Protein AF-A0A0C3EK63-F1 (afdb_monomer_lite)

Organism: Piloderma croceum (strain F 1598) (NCBI:txid765440)

pLDDT: mean 76.28, std 15.41, range [35.56, 94.5]

Radius of gyration: 19.48 Å; chains: 1; bounding box: 46×41×48 Å

Secondary structure (DSSP, 8-state):
--HHHHHHHHHH---TT----EEE--SSS--EEE--SS---HHHHHHHHHHHHHHHH-SSGGGGHHHHHHHHHHHHHHHHHHHHHHHHHTHHHHHHHHHH-----HHHH-TT-SS-THHHHTTS----HHHHHHHHHHHHHHHHSS---SSHHHHHHHHHHHHHHHHHHH-HHHHHHHH-TTTGGGTT-

Structure (mmCIF, N/CA/C/O backbone):
data_AF-A0A0C3EK63-F1
#
_entry.id   AF-A0A0C3EK63-F1
#
loop_
_atom_site.group_PDB
_atom_site.id
_atom_site.type_symbol
_atom_site.label_atom_id
_atom_site.label_alt_id
_atom_site.label_comp_id
_atom_site.label_asym_id
_atom_site.label_entity_id
_atom_site.label_seq_id
_atom_site.pdbx_PDB_ins_code
_atom_site.Cartn_x
_atom_site.Cartn_y
_atom_site.Cartn_z
_atom_site.occupancy
_atom_site.B_iso_or_equiv
_atom_site.auth_seq_id
_atom_site.auth_comp_id
_atom_site.auth_asym_id
_atom_site.auth_atom_id
_atom_site.pdbx_PDB_model_num
ATOM 1 N N . MET A 1 1 ? -29.181 1.727 6.071 1.00 47.91 1 MET A N 1
ATOM 2 C CA . MET A 1 1 ? -28.226 2.010 7.159 1.00 47.91 1 MET A CA 1
ATOM 3 C C . MET A 1 1 ? -27.903 0.692 7.881 1.00 47.91 1 MET A C 1
ATOM 5 O O . MET A 1 1 ? -28.518 0.418 8.889 1.00 47.91 1 MET A O 1
ATOM 9 N N . ARG A 1 2 ? -27.116 -0.213 7.264 1.00 63.78 2 ARG A N 1
ATOM 10 C CA . ARG A 1 2 ? -26.682 -1.501 7.874 1.00 63.78 2 ARG A CA 1
ATOM 11 C C . ARG A 1 2 ? -25.336 -1.969 7.308 1.00 63.78 2 ARG A C 1
ATOM 13 O O . ARG A 1 2 ? -24.472 -2.388 8.052 1.00 63.78 2 ARG A O 1
ATOM 20 N N . VAL A 1 3 ? -25.120 -1.844 5.994 1.00 58.88 3 VAL A N 1
ATOM 21 C CA . VAL A 1 3 ? -23.861 -2.278 5.349 1.00 58.88 3 VAL A CA 1
ATOM 22 C C . VAL A 1 3 ? -22.662 -1.415 5.760 1.00 58.88 3 VAL A C 1
ATOM 24 O O . VAL A 1 3 ? -21.629 -1.963 6.118 1.00 58.88 3 VAL A O 1
ATOM 27 N N . LEU A 1 4 ? -22.806 -0.085 5.762 1.00 59.38 4 LEU A N 1
ATOM 28 C CA . LEU A 1 4 ? -21.729 0.829 6.172 1.00 59.38 4 LEU A CA 1
ATOM 29 C C . LEU A 1 4 ? -21.349 0.667 7.648 1.00 59.38 4 LEU A C 1
ATOM 31 O O . LEU A 1 4 ? -20.172 0.721 7.969 1.00 59.38 4 LEU A O 1
ATOM 35 N N . GLU A 1 5 ? -22.322 0.410 8.524 1.00 61.75 5 GLU A N 1
ATOM 36 C CA . GLU A 1 5 ? -22.072 0.143 9.946 1.00 61.75 5 GLU A CA 1
ATOM 37 C C . GLU A 1 5 ? -21.306 -1.163 10.136 1.00 61.75 5 GLU A C 1
ATOM 39 O O . GLU A 1 5 ? -20.344 -1.186 10.885 1.00 61.75 5 GLU A O 1
ATOM 44 N N . VAL A 1 6 ? -21.663 -2.222 9.404 1.00 61.62 6 VAL A N 1
ATOM 45 C CA . VAL A 1 6 ? -20.940 -3.501 9.473 1.00 61.62 6 VAL A CA 1
ATOM 46 C C . VAL A 1 6 ? -19.517 -3.364 8.913 1.00 61.62 6 VAL A C 1
ATOM 48 O O . VAL A 1 6 ? -18.584 -3.870 9.529 1.00 61.62 6 VAL A O 1
ATOM 51 N N . ILE A 1 7 ? -19.325 -2.647 7.795 1.00 65.25 7 ILE A N 1
ATOM 52 C CA . ILE A 1 7 ? -17.985 -2.342 7.257 1.00 65.25 7 ILE A CA 1
ATOM 53 C C . ILE A 1 7 ? -17.170 -1.566 8.294 1.00 65.25 7 ILE A C 1
ATOM 55 O O . ILE A 1 7 ? -16.053 -1.963 8.607 1.00 65.25 7 ILE A O 1
ATOM 59 N N . ALA A 1 8 ? -17.737 -0.498 8.855 1.00 64.06 8 ALA A N 1
ATOM 60 C CA . ALA A 1 8 ? -17.099 0.310 9.883 1.00 64.06 8 ALA A CA 1
ATOM 61 C C . ALA A 1 8 ? -16.716 -0.542 11.101 1.00 64.06 8 ALA A C 1
ATOM 63 O O . ALA A 1 8 ? -15.550 -0.556 11.478 1.00 64.06 8 ALA A O 1
ATOM 64 N N . THR A 1 9 ? -17.639 -1.336 11.651 1.00 62.25 9 THR A N 1
ATOM 65 C CA . THR A 1 9 ? -17.351 -2.241 12.772 1.00 62.25 9 THR A CA 1
ATOM 66 C C . THR A 1 9 ? -16.162 -3.140 12.459 1.00 62.25 9 THR A C 1
ATOM 68 O O . THR A 1 9 ? -15.199 -3.143 13.217 1.00 62.25 9 THR A O 1
ATOM 71 N N . CYS A 1 10 ? -16.156 -3.806 11.305 1.00 64.12 10 CYS A N 1
ATOM 72 C CA . CYS A 1 10 ? -15.047 -4.654 10.870 1.00 64.12 10 CYS A CA 1
ATOM 73 C C . CYS A 1 10 ? -13.707 -3.912 10.692 1.00 64.12 10 CYS A C 1
ATOM 75 O O . CYS A 1 10 ? -12.655 -4.502 10.912 1.00 64.12 10 CYS A O 1
ATOM 77 N N . LEU A 1 11 ? -13.722 -2.636 10.301 1.00 64.44 11 LEU A N 1
ATOM 78 C CA . LEU A 1 11 ? -12.515 -1.808 10.170 1.00 64.44 11 LEU A CA 1
ATOM 79 C C . LEU A 1 11 ? -12.014 -1.256 11.517 1.00 64.44 11 LEU A C 1
ATOM 81 O O . LEU A 1 11 ? -10.841 -0.904 11.637 1.00 64.44 11 LEU A O 1
ATOM 85 N N . THR A 1 12 ? -12.894 -1.167 12.517 1.00 67.06 12 THR A N 1
ATOM 86 C CA . THR A 1 12 ? -12.614 -0.543 13.824 1.00 67.06 12 THR A CA 1
ATOM 87 C C . THR A 1 12 ? -12.219 -1.525 14.928 1.00 67.06 12 THR A C 1
ATOM 89 O O . THR A 1 12 ? -11.767 -1.086 15.983 1.00 67.06 12 THR A O 1
ATOM 92 N N . THR A 1 13 ? -12.404 -2.838 14.736 1.00 67.69 13 THR A N 1
ATOM 93 C CA . THR A 1 13 ? -12.224 -3.807 15.832 1.00 67.69 13 THR A CA 1
ATOM 94 C C . THR A 1 13 ? -10.766 -4.142 16.130 1.00 67.69 13 THR A C 1
ATOM 96 O O . THR A 1 13 ? -10.489 -4.622 17.227 1.00 67.69 13 THR A O 1
ATOM 99 N N . GLY A 1 14 ? -9.834 -3.866 15.210 1.00 57.16 14 GLY A N 1
ATOM 100 C CA . GLY A 1 14 ? -8.390 -3.768 15.470 1.00 57.16 14 GLY A CA 1
ATOM 101 C C . GLY A 1 14 ? -7.647 -5.026 15.918 1.00 57.16 14 GLY A C 1
ATOM 102 O O . GLY A 1 14 ? -6.415 -5.022 15.943 1.00 57.16 14 GLY A O 1
ATOM 103 N N . LYS A 1 15 ? -8.352 -6.099 16.291 1.00 59.97 15 LYS A N 1
ATOM 104 C CA . LYS A 1 15 ? -7.732 -7.279 16.885 1.00 59.97 15 LYS A CA 1
ATOM 105 C C . LYS A 1 15 ? -6.985 -8.081 15.817 1.00 59.97 15 LYS A C 1
ATOM 107 O O . LYS A 1 15 ? -7.556 -8.367 14.761 1.00 59.97 15 LYS A O 1
ATOM 112 N N . PRO A 1 16 ? -5.733 -8.495 16.081 1.00 52.09 16 PRO A N 1
ATOM 113 C CA . PRO A 1 16 ? -5.093 -9.509 15.258 1.00 52.09 16 PRO A CA 1
ATOM 114 C C . PRO A 1 16 ? -5.986 -10.760 15.235 1.00 52.09 16 PRO A C 1
ATOM 116 O O . PRO A 1 16 ? -6.471 -11.196 16.276 1.00 52.09 16 PRO A O 1
ATOM 119 N N . ASP A 1 17 ? -6.238 -11.277 14.030 1.00 53.59 17 ASP A N 1
ATOM 120 C CA . ASP A 1 17 ? -7.107 -12.428 13.721 1.00 53.59 17 ASP A CA 1
ATOM 121 C C . ASP A 1 17 ? -8.630 -12.173 13.692 1.00 53.59 17 ASP A C 1
ATOM 123 O O . ASP A 1 17 ? -9.409 -13.117 13.505 1.00 53.59 17 ASP A O 1
ATOM 127 N N . ASP A 1 18 ? -9.066 -10.906 13.730 1.00 58.91 18 ASP A N 1
ATOM 128 C CA . ASP A 1 18 ? -10.391 -10.497 13.233 1.00 58.91 18 ASP A CA 1
ATOM 129 C C . ASP A 1 18 ? -10.415 -10.602 11.696 1.00 58.91 18 ASP A C 1
ATOM 131 O O . ASP A 1 18 ? -10.269 -9.631 10.951 1.00 58.91 18 ASP A O 1
ATOM 135 N N . VAL A 1 19 ? -10.528 -11.835 11.198 1.00 52.53 19 VAL A N 1
ATOM 136 C CA . VAL A 1 19 ? -10.585 -12.133 9.764 1.00 52.53 19 VAL A CA 1
ATOM 137 C C . VAL A 1 19 ? -11.926 -11.678 9.204 1.00 52.53 19 VAL A C 1
ATOM 139 O O . VAL A 1 19 ? -12.930 -12.377 9.312 1.00 52.53 19 VAL A O 1
ATOM 142 N N . VAL A 1 20 ? -11.915 -10.530 8.533 1.00 57.03 20 VAL A N 1
ATOM 143 C CA . VAL A 1 20 ? -13.056 -10.028 7.769 1.00 57.03 20 VAL A CA 1
ATOM 144 C C . VAL A 1 20 ? -13.097 -10.717 6.407 1.00 57.03 20 VAL A C 1
ATOM 146 O O . VAL A 1 20 ? -12.459 -10.283 5.451 1.00 57.03 20 VAL A O 1
ATOM 149 N N . ALA A 1 21 ? -13.838 -11.820 6.306 1.00 53.53 21 ALA A N 1
ATOM 150 C CA . ALA A 1 21 ? -14.129 -12.440 5.015 1.00 53.53 21 ALA A CA 1
ATOM 151 C C . ALA A 1 21 ? -15.236 -11.647 4.313 1.00 53.53 21 ALA A C 1
ATOM 153 O O . ALA A 1 21 ? -16.336 -11.587 4.851 1.00 53.53 21 ALA A O 1
ATOM 154 N N . ALA A 1 22 ? -14.939 -11.065 3.144 1.00 55.19 22 ALA A N 1
ATOM 155 C CA . ALA A 1 22 ? -15.879 -10.340 2.290 1.00 55.19 22 ALA A CA 1
ATOM 156 C C . ALA A 1 22 ? -16.230 -11.161 1.039 1.00 55.19 22 ALA A C 1
ATOM 158 O O . ALA A 1 22 ? -15.371 -11.388 0.190 1.00 55.19 22 ALA A O 1
ATOM 159 N N . ALA A 1 23 ? -17.482 -11.602 0.898 1.00 50.28 23 ALA A N 1
ATOM 160 C CA . ALA A 1 23 ? -17.973 -12.191 -0.355 1.00 50.28 23 ALA A CA 1
ATOM 161 C C . ALA A 1 23 ? -18.740 -11.139 -1.166 1.00 50.28 23 ALA A C 1
ATOM 163 O O . ALA A 1 23 ? -19.424 -10.320 -0.567 1.00 50.28 23 ALA A O 1
ATOM 164 N N . PHE A 1 24 ? -18.646 -11.172 -2.501 1.00 53.81 24 PHE A N 1
ATOM 165 C CA . PHE A 1 24 ? -19.456 -10.362 -3.418 1.00 53.81 24 PHE A CA 1
ATOM 166 C C . PHE A 1 24 ? -20.114 -11.274 -4.458 1.00 53.81 24 PHE A C 1
ATOM 168 O O . PHE A 1 24 ? -19.430 -11.843 -5.308 1.00 53.81 24 PHE A O 1
ATOM 175 N N . ASP A 1 25 ? -21.442 -11.396 -4.423 1.00 53.72 25 ASP A N 1
ATOM 176 C CA . ASP A 1 25 ? -22.201 -12.083 -5.475 1.00 53.72 25 ASP A CA 1
ATOM 177 C C . ASP A 1 25 ? -22.618 -11.090 -6.575 1.00 53.72 25 ASP A C 1
ATOM 179 O O . ASP A 1 25 ? -23.318 -10.109 -6.319 1.00 53.72 25 ASP A O 1
ATOM 183 N N . LYS A 1 26 ? -22.171 -11.335 -7.814 1.00 51.41 26 LYS A N 1
ATOM 184 C CA . LYS A 1 26 ? -22.493 -10.524 -9.003 1.00 51.41 26 LYS A CA 1
ATOM 185 C C . LYS A 1 26 ? -23.727 -11.025 -9.770 1.00 51.41 26 LYS A C 1
ATOM 187 O O . LYS A 1 26 ? -24.045 -10.467 -10.816 1.00 51.41 26 LYS A O 1
ATOM 192 N N . ARG A 1 27 ? -24.457 -12.038 -9.288 1.00 52.75 27 ARG A N 1
ATOM 193 C CA . ARG A 1 27 ? -25.607 -12.631 -10.008 1.00 52.75 27 ARG A CA 1
ATOM 194 C C . ARG A 1 27 ? -26.975 -12.046 -9.629 1.00 52.75 27 ARG A C 1
ATOM 196 O O . ARG A 1 27 ? -27.977 -12.754 -9.626 1.00 52.75 27 ARG A O 1
ATOM 203 N N . GLY A 1 28 ? -27.024 -10.738 -9.365 1.00 52.97 28 GLY A N 1
ATOM 204 C CA . GLY A 1 28 ? -28.275 -9.963 -9.345 1.00 52.97 28 GLY A CA 1
ATOM 205 C C . GLY A 1 28 ? -28.581 -9.201 -8.056 1.00 52.97 28 GLY A C 1
ATOM 206 O O . GLY A 1 28 ? -29.494 -8.388 -8.066 1.00 52.97 28 GLY A O 1
ATOM 207 N N . ASN A 1 29 ? -27.822 -9.405 -6.974 1.00 54.47 29 ASN A N 1
ATOM 208 C CA . ASN A 1 29 ? -27.880 -8.585 -5.758 1.00 54.47 29 ASN A CA 1
ATOM 209 C C . ASN A 1 29 ? -26.504 -8.573 -5.082 1.00 54.47 29 ASN A C 1
ATOM 211 O O . ASN A 1 29 ? -25.995 -9.638 -4.738 1.00 54.47 29 ASN A O 1
ATOM 215 N N . ILE A 1 30 ? -25.924 -7.390 -4.853 1.00 54.53 30 ILE A N 1
ATOM 216 C CA . ILE A 1 30 ? -24.659 -7.254 -4.116 1.00 54.53 30 ILE A CA 1
ATOM 217 C C . ILE A 1 30 ? -24.883 -7.763 -2.687 1.00 54.53 30 ILE A C 1
ATOM 219 O O . ILE A 1 30 ? -25.546 -7.110 -1.882 1.00 54.53 30 ILE A O 1
ATOM 223 N N . ARG A 1 31 ? -24.342 -8.940 -2.368 1.00 55.72 31 ARG A N 1
ATOM 224 C CA . ARG A 1 31 ? -24.310 -9.480 -1.004 1.00 55.72 31 ARG A CA 1
ATOM 225 C C . ARG A 1 31 ? -22.895 -9.384 -0.487 1.00 55.72 31 ARG A C 1
ATOM 227 O O . ARG A 1 31 ? -22.066 -10.157 -0.942 1.00 55.72 31 ARG A O 1
ATOM 234 N N . LEU A 1 32 ? -22.670 -8.452 0.436 1.00 55.56 32 LEU A N 1
ATOM 235 C CA . LEU A 1 32 ? -21.459 -8.359 1.238 1.00 55.56 32 LEU A CA 1
ATOM 236 C C . LEU A 1 32 ? -21.674 -9.164 2.524 1.00 55.56 32 LEU A C 1
ATOM 238 O O . LEU A 1 32 ? -22.494 -8.785 3.359 1.00 55.56 32 LEU A O 1
ATOM 242 N N . VAL A 1 33 ? -20.978 -10.287 2.666 1.00 56.44 33 VAL A N 1
ATOM 243 C CA . VAL A 1 33 ? -20.885 -11.016 3.943 1.00 56.44 33 VAL A CA 1
ATOM 244 C C . VAL A 1 33 ? -19.621 -10.524 4.619 1.00 56.44 33 VAL A C 1
ATOM 246 O O . VAL A 1 33 ? -18.613 -10.534 3.944 1.00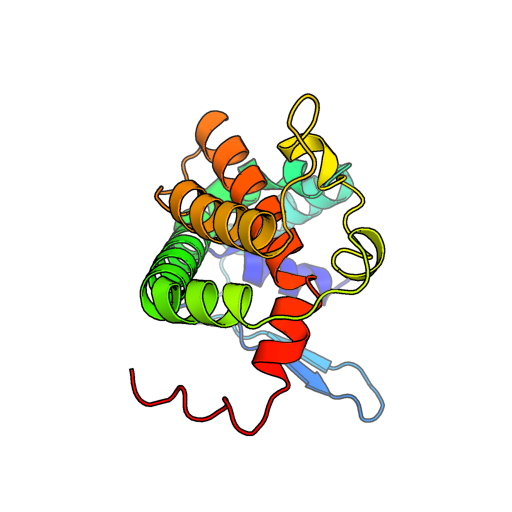 56.44 33 VAL A O 1
ATOM 249 N N . LEU A 1 34 ? -19.667 -10.079 5.874 1.00 58.31 34 LEU A N 1
ATOM 250 C CA . LEU A 1 34 ? -18.486 -9.731 6.671 1.00 58.31 34 LEU A CA 1
ATOM 251 C C . LEU A 1 34 ? -18.540 -10.560 7.952 1.00 58.31 34 LEU A C 1
ATOM 253 O O . LEU A 1 34 ? -19.543 -10.517 8.664 1.00 58.31 34 LEU A O 1
ATOM 257 N N . ALA A 1 35 ? -17.500 -11.344 8.218 1.00 59.38 35 ALA A N 1
ATOM 258 C CA . ALA A 1 35 ? -17.376 -12.112 9.453 1.00 59.38 35 ALA A CA 1
ATOM 259 C C . ALA A 1 35 ? -16.380 -11.419 10.389 1.00 59.38 35 ALA A C 1
ATOM 261 O O . ALA A 1 35 ? -15.335 -10.971 9.942 1.00 59.38 35 ALA A O 1
ATOM 262 N N . LYS A 1 36 ? -16.701 -11.319 11.678 1.00 64.56 36 LYS A N 1
ATOM 263 C CA . LYS A 1 36 ? -15.752 -10.954 12.738 1.00 64.56 36 LYS A CA 1
ATOM 264 C C . LYS A 1 36 ? -15.518 -12.202 13.585 1.00 64.56 36 LYS A C 1
ATOM 266 O O . LYS A 1 36 ? -16.464 -12.962 13.801 1.00 64.56 36 LYS A O 1
ATOM 271 N N . ASN A 1 37 ? -14.297 -12.415 14.069 1.00 59.44 37 ASN A N 1
ATOM 272 C CA . ASN A 1 37 ? -14.046 -13.478 15.033 1.00 59.44 37 ASN A CA 1
ATOM 273 C C . ASN A 1 37 ? -14.428 -12.997 16.444 1.00 59.44 37 ASN A C 1
ATOM 275 O O . ASN A 1 37 ? -13.855 -12.061 16.992 1.00 59.44 37 ASN A O 1
ATOM 279 N N . GLY A 1 38 ? -15.404 -13.667 17.055 1.00 65.88 38 GLY A N 1
ATOM 280 C CA . GLY A 1 38 ? -15.861 -13.379 18.417 1.00 65.88 38 GLY A CA 1
ATOM 281 C C . GLY A 1 38 ? -16.968 -12.327 18.518 1.00 65.88 38 GLY A C 1
ATOM 282 O O . GLY A 1 38 ? -17.466 -11.799 17.523 1.00 65.88 38 GLY A O 1
ATOM 283 N N . ASP A 1 39 ? -17.381 -12.053 19.755 1.00 69.50 39 ASP A N 1
ATOM 284 C CA . ASP A 1 39 ? -18.562 -11.236 20.034 1.00 69.50 39 ASP A CA 1
ATOM 285 C C . ASP A 1 39 ? -18.336 -9.745 19.734 1.00 69.50 39 ASP A C 1
ATOM 287 O O . ASP A 1 39 ? -17.241 -9.193 19.911 1.00 69.50 39 ASP A O 1
ATOM 291 N N . ILE A 1 40 ? -19.397 -9.077 19.272 1.00 70.06 40 ILE A N 1
ATOM 292 C CA . ILE A 1 40 ? -19.444 -7.619 19.111 1.00 70.06 40 ILE A CA 1
ATOM 293 C C . ILE A 1 40 ? -19.857 -7.009 20.451 1.00 70.06 40 ILE A C 1
ATOM 295 O O . ILE A 1 40 ? -20.956 -7.262 20.946 1.00 70.06 40 ILE A O 1
ATOM 299 N N . GLY A 1 41 ? -18.964 -6.214 21.038 1.00 77.94 41 GLY A N 1
ATOM 300 C CA . GLY A 1 41 ? -19.167 -5.563 22.330 1.00 77.94 41 GLY A CA 1
ATOM 301 C C . GLY A 1 41 ? -19.626 -4.108 22.222 1.00 77.94 41 GLY A C 1
ATOM 302 O O . GLY A 1 41 ? -19.647 -3.500 21.152 1.00 77.94 41 GLY A O 1
ATOM 303 N N . SER A 1 42 ? -19.937 -3.505 23.370 1.00 81.31 42 SER A N 1
ATOM 304 C CA . SER A 1 42 ? -20.279 -2.078 23.464 1.00 81.31 42 SER A CA 1
ATOM 305 C C . SER A 1 42 ? -19.141 -1.158 23.004 1.00 81.31 42 SER A C 1
ATOM 307 O O . SER A 1 42 ? -19.400 -0.100 22.435 1.00 81.31 42 SER A O 1
ATOM 309 N N . THR A 1 43 ? -17.886 -1.569 23.197 1.00 80.06 43 THR A N 1
ATOM 310 C CA . THR A 1 43 ? -16.695 -0.853 22.717 1.00 80.06 43 THR A CA 1
ATOM 311 C C . THR A 1 43 ? -16.636 -0.789 21.194 1.00 80.06 43 THR A C 1
ATOM 313 O O . THR A 1 43 ? -16.349 0.273 20.648 1.00 80.06 43 THR A O 1
ATOM 316 N N . ASP A 1 44 ? -16.976 -1.886 20.512 1.00 76.00 44 ASP A N 1
ATOM 317 C CA . ASP A 1 44 ? -16.993 -1.950 19.047 1.00 76.00 44 ASP A CA 1
ATOM 318 C C . ASP A 1 44 ? -18.076 -1.026 18.479 1.00 76.00 44 ASP A C 1
ATOM 320 O O . ASP A 1 44 ? -17.862 -0.330 17.487 1.00 76.00 44 ASP A O 1
ATOM 324 N N . TYR A 1 45 ? -19.235 -0.965 19.144 1.00 79.00 45 TYR A N 1
ATOM 325 C CA . TYR A 1 45 ? -20.322 -0.069 18.757 1.00 79.00 45 TYR A CA 1
ATOM 326 C C . TYR A 1 45 ? -19.932 1.406 18.905 1.00 79.00 45 TYR A C 1
ATOM 328 O O . TYR A 1 45 ? -20.197 2.211 18.011 1.00 79.00 45 TYR A O 1
ATOM 336 N N . THR A 1 46 ? -19.265 1.766 20.004 1.00 84.75 46 THR A N 1
ATOM 337 C CA . THR A 1 46 ? -18.749 3.125 20.204 1.00 84.75 46 THR A CA 1
ATOM 338 C C . THR A 1 46 ? -17.716 3.483 19.139 1.00 84.75 46 THR A C 1
ATOM 340 O O . THR A 1 46 ? -17.878 4.508 18.484 1.00 84.75 46 THR A O 1
ATOM 343 N N . ALA A 1 47 ? -16.721 2.623 18.894 1.00 83.00 47 ALA A N 1
ATOM 344 C CA . ALA A 1 47 ? -15.700 2.857 17.871 1.00 83.00 47 ALA A CA 1
ATOM 345 C C . ALA A 1 47 ? -16.315 3.006 16.468 1.00 83.00 47 ALA A C 1
ATOM 347 O O . ALA A 1 47 ? -15.975 3.932 15.739 1.00 83.00 47 ALA A O 1
ATOM 348 N N . THR A 1 48 ? -17.298 2.167 16.127 1.00 81.31 48 THR A N 1
ATOM 349 C CA . THR A 1 48 ? -18.054 2.256 14.866 1.00 81.31 48 THR A CA 1
ATOM 350 C C . THR A 1 48 ? -18.748 3.610 14.718 1.00 81.31 48 THR A C 1
ATOM 352 O O . THR A 1 48 ? -18.676 4.238 13.663 1.00 81.31 48 THR A O 1
ATOM 355 N N . ARG A 1 49 ? -19.434 4.082 15.766 1.00 84.19 49 ARG A N 1
ATOM 356 C CA . ARG A 1 49 ? -20.140 5.371 15.731 1.00 84.19 49 ARG A CA 1
ATOM 357 C C . ARG A 1 49 ? -19.185 6.552 15.640 1.00 84.19 49 ARG A C 1
ATOM 359 O O . ARG A 1 49 ? -19.510 7.510 14.940 1.00 84.19 49 ARG A O 1
ATOM 366 N N . THR A 1 50 ? -18.039 6.477 16.312 1.00 87.75 50 THR A N 1
ATOM 367 C CA . THR A 1 50 ? -16.979 7.480 16.194 1.00 87.75 50 THR A CA 1
ATOM 368 C C . THR A 1 50 ? -16.445 7.505 14.767 1.00 87.75 50 THR A C 1
ATOM 370 O O . THR A 1 50 ? -16.531 8.546 14.131 1.00 87.75 50 THR A O 1
ATOM 373 N N . PHE A 1 51 ? -16.067 6.354 14.201 1.00 85.69 51 PHE A N 1
ATOM 374 C CA . PHE A 1 51 ? -15.588 6.272 12.818 1.00 85.69 51 PHE A CA 1
ATOM 375 C C . PHE A 1 51 ? -16.586 6.830 11.804 1.00 85.69 51 PHE A C 1
ATOM 377 O O . PHE A 1 51 ? -16.203 7.562 10.903 1.00 85.69 51 PHE A O 1
ATOM 384 N N . ILE A 1 52 ? -17.876 6.502 11.940 1.00 81.75 52 ILE A N 1
ATOM 385 C CA . ILE A 1 52 ? -18.910 7.043 11.048 1.00 81.75 52 ILE A CA 1
ATOM 386 C C . ILE A 1 52 ? -19.019 8.560 11.208 1.00 81.75 52 ILE A C 1
ATOM 388 O O . ILE A 1 52 ? -19.176 9.259 10.214 1.00 81.75 52 ILE A O 1
ATOM 392 N N . SER A 1 53 ? -18.941 9.076 12.435 1.00 88.44 53 SER A N 1
ATOM 393 C CA . SER A 1 53 ? -18.966 10.523 12.677 1.00 88.44 53 SER A CA 1
ATOM 394 C C . SER A 1 53 ? -17.774 11.212 12.016 1.00 88.44 53 SER A C 1
ATOM 396 O O . SER A 1 53 ? -17.979 12.188 11.299 1.00 88.44 53 SER A O 1
ATOM 398 N N . ASP A 1 54 ? -16.572 10.657 12.184 1.00 88.62 54 ASP A N 1
ATOM 399 C CA . ASP A 1 54 ? -15.334 11.162 11.585 1.00 88.62 54 ASP A CA 1
ATOM 400 C C . ASP A 1 54 ? -15.404 11.102 10.051 1.00 88.62 54 ASP A C 1
ATOM 402 O O . ASP A 1 54 ? -15.114 12.082 9.371 1.00 88.62 54 ASP A O 1
ATOM 406 N N . LEU A 1 55 ? -15.907 9.997 9.493 1.00 86.19 55 LEU A N 1
ATOM 407 C CA . LEU A 1 55 ? -16.122 9.818 8.055 1.00 86.19 55 LEU A CA 1
ATOM 408 C C . LEU A 1 55 ? -17.082 10.853 7.459 1.00 86.19 55 LEU A C 1
ATOM 410 O O . LEU A 1 55 ? -16.897 11.275 6.323 1.00 86.19 55 LEU A O 1
ATOM 414 N N . MET A 1 56 ? -18.115 11.257 8.200 1.00 87.88 56 MET A N 1
ATOM 415 C CA . MET A 1 56 ? -19.105 12.228 7.721 1.00 87.88 56 MET A CA 1
ATOM 416 C C . MET A 1 56 ? -18.572 13.665 7.667 1.00 87.88 56 MET A C 1
ATOM 418 O O . MET A 1 56 ? -19.179 14.496 6.991 1.00 87.88 56 MET A O 1
ATOM 422 N N . ILE A 1 57 ? -17.490 13.968 8.391 1.00 93.38 57 ILE A N 1
ATOM 423 C CA . ILE A 1 57 ? -16.873 15.303 8.430 1.00 93.38 57 ILE A CA 1
ATOM 424 C C . ILE A 1 57 ? -15.510 15.360 7.731 1.00 93.38 57 ILE A C 1
ATOM 426 O O . ILE A 1 57 ? -15.017 16.458 7.477 1.00 93.38 57 ILE A O 1
ATOM 430 N N . ALA A 1 58 ? -14.910 14.208 7.427 1.00 91.31 58 ALA A N 1
ATOM 431 C CA . ALA A 1 58 ? -13.652 14.110 6.704 1.00 91.31 58 ALA A CA 1
ATOM 432 C C . ALA A 1 58 ? -13.765 14.750 5.315 1.00 91.31 58 ALA A C 1
ATOM 434 O O . ALA A 1 58 ? -14.715 14.502 4.569 1.00 91.31 58 ALA A O 1
ATOM 435 N N . SER A 1 59 ? -12.778 15.574 4.974 1.00 91.69 59 SER A N 1
ATOM 436 C CA . SER A 1 59 ? -12.621 16.126 3.627 1.00 91.69 59 SER A CA 1
ATOM 437 C C . SER A 1 59 ? -11.790 15.192 2.750 1.00 91.69 59 SER A C 1
ATOM 439 O O . SER A 1 59 ? -11.999 15.152 1.539 1.00 91.69 59 SER A O 1
ATOM 441 N N . ASP A 1 60 ? -10.888 14.423 3.365 1.00 86.06 60 ASP A N 1
ATOM 442 C CA . ASP A 1 60 ? -10.033 13.440 2.706 1.00 86.06 60 ASP A CA 1
ATOM 443 C C . ASP A 1 60 ? -9.815 12.195 3.593 1.00 86.06 60 ASP A C 1
ATOM 445 O O . ASP A 1 60 ? -10.022 12.218 4.806 1.00 86.06 60 ASP A O 1
ATOM 449 N N . TRP A 1 61 ? -9.362 11.084 3.009 1.00 84.38 61 TRP A N 1
ATOM 450 C CA . TRP A 1 61 ? -9.056 9.845 3.731 1.00 84.38 61 TRP A CA 1
ATOM 451 C C . TRP A 1 61 ? -7.946 10.031 4.777 1.00 84.38 61 TRP A C 1
ATOM 453 O O . TRP A 1 61 ? -7.920 9.310 5.776 1.00 84.38 61 TRP A O 1
ATOM 463 N N . ILE A 1 62 ? -7.053 11.005 4.567 1.00 87.44 62 ILE A N 1
ATOM 464 C CA . ILE A 1 62 ? -5.972 11.364 5.495 1.00 87.44 62 ILE A CA 1
ATOM 465 C C . ILE A 1 62 ? -6.545 11.820 6.845 1.00 87.44 62 ILE A C 1
ATOM 467 O O . ILE A 1 62 ? -5.976 11.491 7.886 1.00 87.44 62 ILE A O 1
ATOM 471 N N . ASP A 1 63 ? -7.707 12.482 6.852 1.00 88.50 63 ASP A N 1
ATOM 472 C CA . ASP A 1 63 ? -8.376 12.945 8.078 1.00 88.50 63 ASP A CA 1
ATOM 473 C C . ASP A 1 63 ? -8.795 11.778 8.987 1.00 88.50 63 ASP A C 1
ATOM 475 O O . ASP A 1 63 ? -8.974 11.944 10.193 1.00 88.50 63 ASP A O 1
ATOM 479 N N . LEU A 1 64 ? -8.916 10.572 8.423 1.00 90.00 64 LEU A N 1
ATOM 480 C CA . LEU A 1 64 ? -9.284 9.357 9.146 1.00 90.00 64 LEU A CA 1
ATOM 481 C C . LEU A 1 64 ? -8.074 8.637 9.755 1.00 90.00 64 LEU A C 1
ATOM 483 O O . LEU A 1 64 ? -8.259 7.699 10.532 1.00 90.00 64 LEU A O 1
ATOM 487 N N . LEU A 1 65 ? -6.839 9.045 9.438 1.00 89.25 65 LEU A N 1
ATOM 488 C CA . LEU A 1 65 ? -5.629 8.376 9.925 1.00 89.25 65 LEU A CA 1
ATOM 489 C C . LEU A 1 65 ? -5.515 8.306 11.450 1.00 89.25 65 LEU A C 1
ATOM 491 O O . LEU A 1 65 ? -5.222 7.212 11.935 1.00 89.25 65 LEU A O 1
ATOM 495 N N . PRO A 1 66 ? -5.780 9.378 12.225 1.00 90.50 66 PRO A N 1
ATOM 496 C CA . PRO A 1 66 ? -5.709 9.298 13.683 1.00 90.50 66 PRO A CA 1
ATOM 497 C C . PRO A 1 66 ? -6.634 8.213 14.243 1.00 90.50 66 PRO A C 1
ATOM 499 O O . PRO A 1 66 ? -6.227 7.414 15.087 1.00 90.50 66 PRO A O 1
ATOM 502 N N . PHE A 1 67 ? -7.857 8.129 13.709 1.00 89.56 67 PHE A N 1
ATOM 503 C CA . PHE A 1 67 ? -8.810 7.092 14.082 1.00 89.56 67 PHE A CA 1
ATOM 504 C C . PHE A 1 67 ? -8.285 5.697 13.711 1.00 89.56 67 PHE A C 1
ATOM 506 O O . PHE A 1 67 ? -8.265 4.787 14.541 1.00 89.56 67 PHE A O 1
ATOM 513 N N . LEU A 1 68 ? -7.852 5.521 12.459 1.00 86.38 68 LEU A N 1
ATOM 514 C CA . LEU A 1 68 ? -7.405 4.231 11.935 1.00 86.38 68 LEU A CA 1
ATOM 515 C C . LEU A 1 68 ? -6.156 3.714 12.652 1.00 86.38 68 LEU A C 1
ATOM 517 O O . LEU A 1 68 ? -6.058 2.514 12.895 1.00 86.38 68 LEU A O 1
ATOM 521 N N . VAL A 1 69 ? -5.221 4.586 13.024 1.00 87.56 69 VAL A N 1
ATOM 522 C CA . VAL A 1 69 ? -4.042 4.185 13.795 1.00 87.56 69 VAL A CA 1
ATOM 523 C C . VAL A 1 69 ? -4.455 3.775 15.204 1.00 87.56 69 VAL A C 1
ATOM 525 O O . VAL A 1 69 ? -4.162 2.651 15.594 1.00 87.56 69 VAL A O 1
ATOM 528 N N . ASN A 1 70 ? -5.239 4.580 15.922 1.00 87.06 70 ASN A N 1
ATOM 529 C CA . ASN A 1 70 ? -5.667 4.241 17.285 1.00 87.06 70 ASN A CA 1
ATOM 530 C C . ASN A 1 70 ? -6.467 2.921 17.362 1.00 87.06 70 ASN A C 1
ATOM 532 O O . ASN A 1 70 ? -6.337 2.151 18.312 1.00 87.06 70 ASN A O 1
ATOM 536 N N . HIS A 1 71 ? -7.289 2.634 16.348 1.00 83.06 71 HIS A N 1
ATOM 537 C CA . HIS A 1 71 ? -8.188 1.476 16.357 1.00 83.06 71 HIS A CA 1
ATOM 538 C C . HIS A 1 71 ? -7.705 0.277 15.540 1.00 83.06 71 HIS A C 1
ATOM 540 O O . HIS A 1 71 ? -8.236 -0.813 15.716 1.00 83.06 71 HIS A O 1
ATOM 546 N N . SER A 1 72 ? -6.723 0.443 14.654 1.00 80.94 72 SER A N 1
ATOM 547 C CA . SER A 1 72 ? -6.283 -0.593 13.710 1.00 80.94 72 SER A CA 1
ATOM 548 C C . SER A 1 72 ? -4.759 -0.649 13.519 1.00 80.94 72 SER A C 1
ATOM 550 O O . SER A 1 72 ? -4.294 -1.285 12.570 1.00 80.94 72 SER A O 1
ATOM 552 N N . LYS A 1 73 ? -3.967 -0.070 14.441 1.00 87.31 73 LYS A N 1
ATOM 553 C CA . LYS A 1 73 ? -2.486 -0.075 14.436 1.00 87.31 73 LYS A CA 1
ATOM 554 C C . LYS A 1 73 ? -1.887 -1.424 14.056 1.00 87.31 73 LYS A C 1
ATOM 556 O O . LYS A 1 73 ? -1.167 -1.515 13.071 1.00 87.31 73 LYS A O 1
ATOM 561 N N . THR A 1 74 ? -2.251 -2.495 14.762 1.00 85.31 74 THR A N 1
ATOM 562 C CA . THR A 1 74 ? -1.701 -3.837 14.507 1.00 85.31 74 THR A CA 1
ATOM 563 C C . THR A 1 74 ? -1.972 -4.327 13.082 1.00 85.31 74 THR A C 1
ATOM 565 O O . THR A 1 74 ? -1.111 -4.955 12.467 1.00 85.31 74 THR A O 1
ATOM 568 N N . ASN A 1 75 ? -3.151 -4.030 12.529 1.00 82.69 75 ASN A N 1
ATOM 569 C CA . ASN A 1 75 ? -3.494 -4.396 11.156 1.00 82.69 75 ASN A CA 1
ATOM 570 C C . ASN A 1 75 ? -2.716 -3.561 10.133 1.00 82.69 75 ASN A C 1
ATOM 572 O O . ASN A 1 75 ? -2.277 -4.105 9.117 1.00 82.69 75 ASN A O 1
ATOM 576 N N . ILE A 1 76 ? -2.530 -2.268 10.403 1.00 87.62 76 ILE A N 1
ATOM 577 C CA . ILE A 1 76 ? -1.720 -1.363 9.582 1.00 87.62 76 ILE A CA 1
ATOM 578 C C . ILE A 1 76 ? -0.258 -1.827 9.584 1.00 87.62 76 ILE A C 1
ATOM 580 O O . ILE A 1 76 ? 0.283 -2.103 8.516 1.00 87.62 76 ILE A O 1
ATOM 584 N N . ASP A 1 77 ? 0.341 -2.039 10.758 1.00 90.19 77 ASP A N 1
ATOM 585 C CA . ASP A 1 77 ? 1.721 -2.516 10.914 1.00 90.19 77 ASP A CA 1
ATOM 586 C C . ASP A 1 77 ? 1.950 -3.856 10.212 1.00 90.19 77 ASP A C 1
ATOM 588 O O . ASP A 1 77 ? 2.952 -4.046 9.518 1.00 90.19 77 ASP A O 1
ATOM 592 N N . LYS A 1 78 ? 0.997 -4.791 10.334 1.00 86.69 78 LYS A N 1
ATOM 593 C CA . LYS A 1 78 ? 1.055 -6.086 9.644 1.00 86.69 78 LYS A CA 1
ATOM 594 C C . LYS A 1 78 ? 1.066 -5.917 8.124 1.00 86.69 78 LYS A C 1
ATOM 596 O O . LYS A 1 78 ? 1.803 -6.631 7.444 1.00 86.69 78 LYS A O 1
ATOM 601 N N . ARG A 1 79 ? 0.267 -4.991 7.582 1.00 87.75 79 ARG A N 1
ATOM 602 C CA . ARG A 1 79 ? 0.228 -4.699 6.140 1.00 87.75 79 ARG A CA 1
ATOM 603 C C . ARG A 1 79 ? 1.502 -4.008 5.664 1.00 87.75 79 ARG A C 1
ATOM 605 O O . ARG A 1 79 ? 2.038 -4.433 4.647 1.00 87.75 79 ARG A O 1
ATOM 612 N N . ILE A 1 80 ? 2.010 -3.021 6.407 1.00 92.50 80 ILE A N 1
ATOM 613 C CA . ILE A 1 80 ? 3.284 -2.345 6.110 1.00 92.50 80 ILE A CA 1
ATOM 614 C C . ILE A 1 80 ? 4.423 -3.368 6.096 1.00 92.50 80 ILE A C 1
ATOM 616 O O . ILE A 1 80 ? 5.134 -3.484 5.104 1.00 92.50 80 ILE A O 1
ATOM 620 N N . SER A 1 81 ? 4.529 -4.188 7.145 1.00 91.62 81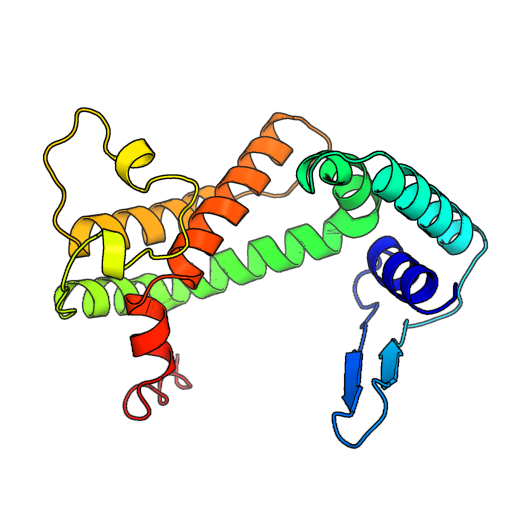 SER A N 1
ATOM 621 C CA . SER A 1 81 ? 5.555 -5.232 7.259 1.00 91.62 81 SER A CA 1
ATOM 622 C C . SER A 1 81 ? 5.452 -6.277 6.144 1.00 91.62 81 SER A C 1
ATOM 624 O O . SER A 1 81 ? 6.463 -6.740 5.617 1.00 91.62 81 SER A O 1
ATOM 626 N N . GLY A 1 82 ? 4.227 -6.671 5.781 1.00 89.81 82 GLY A N 1
ATOM 627 C CA . GLY A 1 82 ? 3.972 -7.603 4.684 1.00 89.81 82 GLY A CA 1
ATOM 628 C C . GLY A 1 82 ? 4.374 -7.030 3.326 1.00 89.81 82 GLY A C 1
ATOM 629 O O . GLY A 1 82 ? 5.015 -7.730 2.542 1.00 89.81 82 GLY A O 1
ATOM 630 N N . LEU A 1 83 ? 4.050 -5.759 3.072 1.00 91.19 83 LEU A N 1
ATOM 631 C CA . LEU A 1 83 ? 4.485 -5.036 1.880 1.00 91.19 83 LEU A CA 1
ATOM 632 C C . LEU A 1 83 ? 6.011 -4.934 1.834 1.00 91.19 83 LEU A C 1
ATOM 634 O O . LEU A 1 83 ? 6.590 -5.347 0.836 1.00 91.19 83 LEU A O 1
ATOM 638 N N . HIS A 1 84 ? 6.647 -4.471 2.917 1.00 94.50 84 HIS A N 1
ATOM 639 C CA . HIS A 1 84 ? 8.101 -4.321 3.025 1.00 94.50 84 HIS A CA 1
ATOM 640 C C . HIS A 1 84 ? 8.833 -5.625 2.707 1.00 94.50 84 HIS A C 1
ATOM 642 O O . HIS A 1 84 ? 9.756 -5.649 1.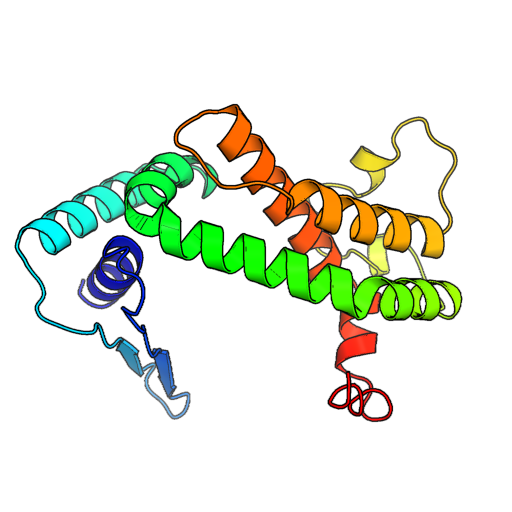892 1.00 94.50 84 HIS A O 1
ATOM 648 N N . ARG A 1 85 ? 8.385 -6.732 3.311 1.00 93.75 85 ARG A N 1
ATOM 649 C CA . ARG A 1 85 ? 8.926 -8.063 3.030 1.00 93.75 85 ARG A CA 1
ATOM 650 C C . ARG A 1 85 ? 8.748 -8.427 1.559 1.00 93.75 85 ARG A C 1
ATOM 652 O O . ARG A 1 85 ? 9.729 -8.711 0.888 1.00 93.75 85 ARG A O 1
ATOM 659 N N . SER A 1 86 ? 7.516 -8.347 1.055 1.00 90.38 86 SER A N 1
ATOM 660 C CA . SER A 1 86 ? 7.193 -8.764 -0.313 1.00 90.38 86 SER A CA 1
ATOM 661 C C . SER A 1 86 ? 8.013 -7.998 -1.346 1.00 90.38 86 SER A C 1
ATOM 663 O O . SER A 1 86 ? 8.594 -8.615 -2.230 1.00 90.38 86 SER A O 1
ATOM 665 N N . ILE A 1 87 ? 8.097 -6.667 -1.224 1.00 91.00 87 ILE A N 1
ATOM 666 C CA . ILE A 1 87 ? 8.839 -5.834 -2.175 1.00 91.00 87 ILE A CA 1
ATOM 667 C C . ILE A 1 87 ? 10.353 -6.034 -2.064 1.00 91.00 87 ILE A C 1
ATOM 669 O O . ILE A 1 87 ? 11.039 -6.018 -3.083 1.00 91.00 87 ILE A O 1
ATOM 673 N N . THR A 1 88 ? 10.875 -6.270 -0.857 1.00 93.31 88 THR A N 1
ATOM 674 C CA . THR A 1 88 ? 12.296 -6.573 -0.644 1.00 93.31 88 THR A CA 1
ATOM 675 C C . THR A 1 88 ? 12.670 -7.916 -1.266 1.00 93.31 88 THR A C 1
ATOM 677 O O . THR A 1 88 ? 13.674 -7.993 -1.975 1.00 93.31 88 THR A O 1
ATOM 680 N N . ASP A 1 89 ? 11.841 -8.945 -1.076 1.00 92.00 89 ASP A N 1
ATOM 681 C CA . ASP A 1 89 ? 12.075 -10.293 -1.604 1.00 92.00 89 ASP A CA 1
ATOM 682 C C . ASP A 1 89 ? 12.111 -10.297 -3.142 1.00 92.00 89 ASP A C 1
ATOM 684 O O . ASP A 1 89 ? 12.983 -10.915 -3.756 1.00 92.00 89 ASP A O 1
ATOM 688 N N . ILE A 1 90 ? 11.210 -9.545 -3.785 1.00 89.69 90 ILE A N 1
ATOM 689 C CA . ILE A 1 90 ? 11.131 -9.469 -5.254 1.00 89.69 90 ILE A CA 1
ATOM 690 C C . ILE A 1 90 ? 11.956 -8.325 -5.860 1.00 89.69 90 ILE A C 1
ATOM 692 O O . ILE A 1 90 ? 11.942 -8.148 -7.078 1.00 89.69 90 ILE A O 1
ATOM 696 N N . ARG A 1 91 ? 12.692 -7.552 -5.054 1.00 91.25 91 ARG A N 1
ATOM 697 C CA . ARG A 1 91 ? 13.390 -6.332 -5.491 1.00 91.25 91 ARG A CA 1
ATOM 698 C C . ARG A 1 91 ? 14.262 -6.556 -6.724 1.00 91.25 91 ARG A C 1
ATOM 700 O O . ARG A 1 91 ? 14.090 -5.876 -7.730 1.00 91.25 91 ARG A O 1
ATOM 707 N N . SER A 1 92 ? 15.182 -7.518 -6.657 1.00 89.31 92 SER A N 1
ATOM 708 C CA . SER A 1 92 ? 16.133 -7.792 -7.748 1.00 89.31 92 SER A CA 1
ATOM 709 C C . S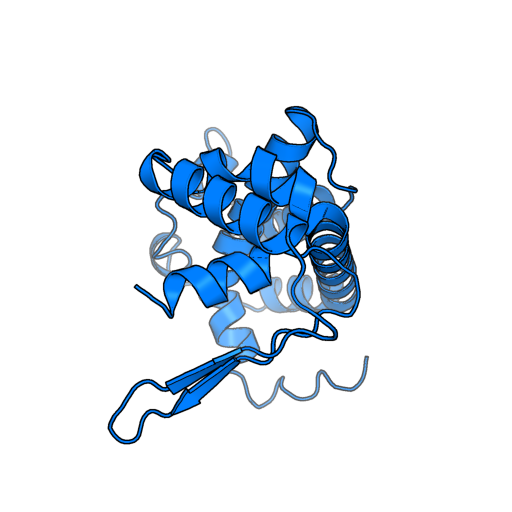ER A 1 92 ? 15.425 -8.203 -9.045 1.00 89.31 92 SER A C 1
ATOM 711 O O . SER A 1 92 ? 15.856 -7.857 -10.145 1.00 89.31 92 SER A O 1
ATOM 713 N N . THR A 1 93 ? 14.295 -8.899 -8.911 1.00 89.50 93 THR A N 1
ATOM 714 C CA . THR A 1 93 ? 13.421 -9.282 -10.019 1.00 89.50 93 THR A CA 1
ATOM 715 C C . THR A 1 93 ? 12.749 -8.067 -10.644 1.00 89.50 93 THR A C 1
ATOM 717 O O . THR A 1 93 ? 12.747 -7.943 -11.870 1.00 89.50 93 THR A O 1
ATOM 720 N N . LEU A 1 94 ? 12.202 -7.168 -9.822 1.00 89.06 94 LEU A N 1
ATOM 721 C CA . LEU A 1 94 ? 11.581 -5.934 -10.295 1.00 89.06 94 LEU A CA 1
ATOM 722 C C . LEU A 1 94 ? 12.602 -5.024 -10.983 1.00 89.06 94 LEU A C 1
ATOM 724 O O . LEU A 1 94 ? 12.329 -4.543 -12.077 1.00 89.06 94 LEU A O 1
ATOM 728 N N . GLU A 1 95 ? 13.789 -4.845 -10.399 1.00 88.38 95 GLU A N 1
ATOM 729 C CA . GLU A 1 95 ? 14.871 -4.042 -10.983 1.00 88.38 95 GLU A CA 1
ATOM 730 C C . GLU A 1 95 ? 15.317 -4.615 -12.336 1.00 88.38 95 GLU A C 1
ATOM 732 O O . GLU A 1 95 ? 15.413 -3.883 -13.322 1.00 88.38 95 GLU A O 1
ATOM 737 N N . LYS A 1 96 ? 15.506 -5.938 -12.434 1.00 88.38 96 LYS A N 1
ATOM 738 C CA . LYS A 1 96 ? 15.819 -6.588 -13.712 1.00 88.38 96 LYS A CA 1
ATOM 739 C C . LYS A 1 96 ? 14.697 -6.391 -14.733 1.00 88.38 96 LYS A C 1
ATOM 741 O O . LYS A 1 96 ? 14.966 -5.991 -15.863 1.00 88.38 96 LYS A O 1
ATOM 746 N N . ALA A 1 97 ? 13.445 -6.627 -14.346 1.00 88.44 97 ALA A N 1
ATOM 747 C CA . ALA A 1 97 ? 12.302 -6.430 -15.232 1.00 88.44 97 ALA A CA 1
ATOM 748 C C . ALA A 1 97 ? 12.198 -4.975 -15.718 1.00 88.44 97 ALA A C 1
ATOM 750 O O . ALA A 1 97 ? 11.912 -4.755 -16.890 1.00 88.44 97 ALA A O 1
ATOM 751 N N . ALA A 1 98 ? 12.486 -3.998 -14.855 1.00 86.94 98 ALA A N 1
ATOM 752 C CA . ALA A 1 98 ? 12.489 -2.582 -15.207 1.00 86.94 98 ALA A CA 1
ATOM 753 C C . ALA A 1 98 ? 13.563 -2.238 -16.254 1.00 86.94 98 ALA A C 1
ATOM 755 O O . ALA A 1 98 ? 13.323 -1.387 -17.106 1.00 86.94 98 ALA A O 1
ATOM 756 N N . THR A 1 99 ? 14.721 -2.914 -16.247 1.00 84.44 99 THR A N 1
ATOM 757 C CA . THR A 1 99 ? 15.754 -2.718 -17.288 1.00 84.44 99 THR A CA 1
ATOM 758 C C . THR A 1 99 ? 15.371 -3.284 -18.657 1.00 84.44 99 THR A C 1
ATOM 760 O O . THR A 1 99 ? 15.816 -2.767 -19.677 1.00 84.44 99 THR A O 1
ATOM 763 N N . GLU A 1 100 ? 14.544 -4.331 -18.687 1.00 84.75 100 GLU A N 1
ATOM 764 C CA . GLU A 1 100 ? 14.066 -4.988 -19.914 1.00 84.75 100 GLU A CA 1
ATOM 765 C C . GLU A 1 100 ? 12.761 -4.363 -20.446 1.00 84.75 100 GLU A C 1
ATOM 767 O O . GLU A 1 100 ? 12.332 -4.655 -21.564 1.00 84.75 100 GLU A O 1
ATOM 772 N N . TYR A 1 101 ? 12.111 -3.517 -19.645 1.00 86.25 101 TYR A N 1
ATOM 773 C CA . TYR A 1 101 ? 10.811 -2.938 -19.946 1.00 86.25 101 TYR A CA 1
ATOM 774 C C . TYR A 1 101 ? 10.904 -1.847 -21.018 1.00 86.25 101 TYR A C 1
ATOM 776 O O . TYR A 1 101 ? 11.695 -0.909 -20.919 1.00 86.25 101 TYR A O 1
ATOM 784 N N . THR A 1 102 ? 10.058 -1.956 -22.046 1.00 80.12 102 THR A N 1
ATOM 785 C CA . THR A 1 102 ? 9.930 -0.930 -23.087 1.00 80.12 102 THR A CA 1
ATOM 786 C C . THR A 1 102 ? 8.744 -0.033 -22.777 1.00 80.12 102 THR A C 1
ATOM 788 O O . THR A 1 102 ? 7.624 -0.503 -22.592 1.00 80.12 102 THR A O 1
ATOM 791 N N . PHE A 1 103 ? 8.996 1.268 -22.766 1.00 76.06 103 PHE A N 1
ATOM 792 C CA . PHE A 1 103 ? 8.040 2.286 -22.363 1.00 76.06 103 PHE A CA 1
ATOM 793 C C . PHE A 1 103 ? 7.631 3.184 -23.530 1.00 76.06 103 PHE A C 1
ATOM 795 O O . PHE A 1 103 ? 8.437 3.469 -24.415 1.00 76.06 103 PHE A O 1
ATOM 802 N N . GLU A 1 104 ? 6.384 3.658 -23.503 1.00 76.12 104 GLU A N 1
ATOM 803 C CA . GLU A 1 104 ? 5.854 4.589 -24.503 1.00 76.12 104 GLU A CA 1
ATOM 804 C C . GLU A 1 104 ? 6.031 6.064 -24.095 1.00 76.12 104 GLU A C 1
ATOM 806 O O . GLU A 1 104 ? 6.642 6.826 -24.841 1.00 76.12 104 GLU A O 1
ATOM 811 N N . SER A 1 105 ? 5.479 6.483 -22.947 1.00 76.44 105 SER A N 1
ATOM 812 C CA . SER A 1 105 ? 5.567 7.856 -22.410 1.00 76.44 105 SER A CA 1
ATOM 813 C C . SER A 1 105 ? 5.166 7.903 -20.924 1.00 76.44 105 SER A C 1
ATOM 815 O O . SER A 1 105 ? 4.513 6.970 -20.446 1.00 76.44 105 SER A O 1
ATOM 817 N N . MET A 1 106 ? 5.552 8.960 -20.187 1.00 76.44 106 MET A N 1
ATOM 818 C CA . MET A 1 106 ? 5.322 9.051 -18.727 1.00 76.44 106 MET A CA 1
ATOM 819 C C . MET A 1 106 ? 3.829 9.098 -18.423 1.00 76.44 106 MET A C 1
ATOM 821 O O . MET A 1 106 ? 3.344 8.388 -17.549 1.00 76.44 106 MET A O 1
ATOM 825 N N . GLU A 1 107 ? 3.092 9.845 -19.239 1.00 77.44 107 GLU A N 1
ATOM 826 C CA . GLU A 1 107 ? 1.643 10.008 -19.147 1.00 77.44 107 GLU A CA 1
ATOM 827 C C . GLU A 1 107 ? 0.911 8.686 -19.392 1.00 77.44 107 GLU A C 1
ATOM 829 O O . GLU A 1 107 ? -0.146 8.424 -18.823 1.00 77.44 107 GLU A O 1
ATOM 834 N N . LYS A 1 108 ? 1.468 7.828 -20.256 1.00 80.81 108 LYS A N 1
ATOM 835 C CA . LYS A 1 108 ? 0.909 6.499 -20.506 1.00 80.81 108 LYS A CA 1
ATOM 836 C C . LYS A 1 108 ? 1.248 5.521 -19.397 1.00 80.81 108 LYS A C 1
ATOM 838 O O . LYS A 1 108 ? 0.440 4.639 -19.132 1.00 80.81 108 LYS A O 1
ATOM 843 N N . GLU A 1 109 ? 2.435 5.618 -18.815 1.00 83.06 109 GLU A N 1
ATOM 844 C CA . GLU A 1 109 ? 2.874 4.721 -17.748 1.00 83.06 109 GLU A CA 1
ATOM 845 C C . GLU A 1 109 ? 2.126 4.970 -16.444 1.00 83.06 109 GLU A C 1
ATOM 847 O O . GLU A 1 109 ? 1.740 4.004 -15.790 1.00 83.06 109 GLU A O 1
ATOM 852 N N . PHE A 1 110 ? 1.859 6.240 -16.131 1.00 79.56 110 PHE A N 1
ATOM 853 C CA . PHE A 1 110 ? 1.187 6.679 -14.911 1.00 79.56 110 PHE A CA 1
ATOM 854 C C . PHE A 1 110 ? -0.088 7.478 -15.246 1.00 79.56 110 PHE A C 1
ATOM 856 O O . PHE A 1 110 ? -0.148 8.686 -15.052 1.00 79.56 110 PHE A O 1
ATOM 863 N N . PRO A 1 111 ? -1.149 6.828 -15.757 1.00 70.00 111 PRO A N 1
ATOM 864 C CA . PRO A 1 111 ? -2.342 7.528 -16.242 1.00 70.00 111 PRO A CA 1
ATOM 865 C C . PRO A 1 111 ? -3.254 8.072 -15.128 1.00 70.00 111 PRO A C 1
ATOM 867 O O . PRO A 1 111 ? -4.228 8.760 -15.427 1.00 70.00 111 PRO A O 1
ATOM 870 N N . ARG A 1 112 ? -3.002 7.703 -13.863 1.00 65.31 112 ARG A N 1
ATOM 871 C CA . ARG A 1 112 ? -3.820 8.047 -12.681 1.00 65.31 112 ARG A CA 1
ATOM 872 C C . ARG A 1 112 ? -3.074 8.847 -11.619 1.00 65.31 112 ARG A C 1
ATOM 874 O O . ARG A 1 112 ? -3.597 9.050 -10.529 1.00 65.31 112 ARG A O 1
ATOM 881 N N . SER A 1 113 ? -1.846 9.257 -11.901 1.00 60.19 113 SER A N 1
ATOM 882 C CA . SER A 1 113 ? -1.082 10.073 -10.972 1.00 60.19 113 SER A CA 1
ATOM 883 C C . SER A 1 113 ? -1.602 11.513 -11.041 1.00 60.19 113 SER A C 1
ATOM 885 O O . SER A 1 113 ? -1.083 12.323 -11.804 1.00 60.19 113 SER A O 1
ATOM 887 N N . ASP A 1 114 ? -2.665 11.812 -10.284 1.00 52.59 114 ASP A N 1
ATOM 888 C CA . ASP A 1 114 ? -3.081 13.199 -10.013 1.00 52.59 114 ASP A CA 1
ATOM 889 C C . ASP A 1 114 ? -1.940 13.968 -9.308 1.00 52.59 114 ASP A C 1
ATOM 891 O O . ASP A 1 114 ? -1.776 15.171 -9.505 1.00 52.59 114 ASP A O 1
ATOM 895 N N . ASP A 1 115 ? -1.099 13.244 -8.557 1.00 54.16 115 ASP A N 1
ATOM 896 C CA . ASP A 1 115 ? 0.216 13.683 -8.092 1.00 54.16 115 ASP A CA 1
ATOM 897 C C . ASP A 1 115 ? 1.272 13.358 -9.151 1.00 54.16 115 ASP A C 1
ATOM 899 O O . ASP A 1 115 ? 1.716 12.217 -9.285 1.00 54.16 115 ASP A O 1
ATOM 903 N N . ASP A 1 116 ? 1.662 14.372 -9.912 1.00 52.91 116 ASP A N 1
ATOM 904 C CA . ASP A 1 116 ? 2.613 14.267 -1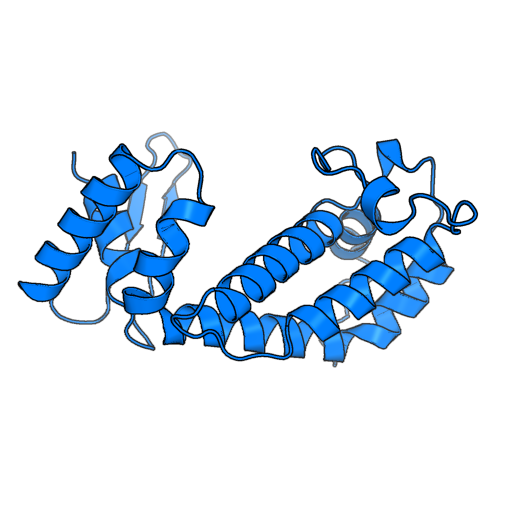1.012 1.00 52.91 116 ASP A CA 1
ATOM 905 C C . ASP A 1 116 ? 3.909 13.545 -10.569 1.00 52.91 116 ASP A C 1
ATOM 907 O O . ASP A 1 116 ? 4.566 13.994 -9.618 1.00 52.91 116 ASP A O 1
ATOM 911 N N . PRO A 1 117 ? 4.340 12.452 -11.234 1.00 52.78 117 PRO A N 1
ATOM 912 C CA . PRO A 1 117 ? 5.672 11.883 -11.055 1.00 52.78 117 PRO A CA 1
ATOM 913 C C . PRO A 1 117 ? 6.759 12.952 -11.210 1.00 52.78 117 PRO A C 1
ATOM 915 O O . PRO A 1 117 ? 7.824 12.825 -10.600 1.00 52.78 117 PRO A O 1
ATOM 918 N N . ASP A 1 118 ? 6.472 14.035 -11.945 1.00 54.06 118 ASP A N 1
ATOM 919 C CA . ASP A 1 118 ? 7.320 15.219 -12.027 1.00 54.06 118 ASP A CA 1
ATOM 920 C C . ASP A 1 118 ? 7.676 15.795 -10.654 1.00 54.06 118 ASP A C 1
ATOM 922 O O . ASP A 1 118 ? 8.801 16.256 -10.502 1.00 54.06 118 ASP A O 1
ATOM 926 N N . ILE A 1 119 ? 6.832 15.699 -9.614 1.00 53.91 119 ILE A N 1
ATOM 927 C CA . ILE A 1 119 ? 7.151 16.188 -8.256 1.00 53.91 119 ILE A CA 1
ATOM 928 C C . ILE A 1 119 ? 8.422 15.521 -7.697 1.00 53.91 119 ILE A C 1
ATOM 930 O O . ILE A 1 119 ? 9.229 16.180 -7.036 1.00 53.91 119 ILE A O 1
ATOM 934 N N . MET A 1 120 ? 8.666 14.240 -8.000 1.00 58.12 120 MET A N 1
ATOM 935 C CA . MET A 1 120 ? 9.898 13.549 -7.583 1.00 58.12 120 MET A CA 1
ATOM 936 C C . MET A 1 120 ? 11.144 14.002 -8.365 1.00 58.12 120 MET A C 1
ATOM 938 O O . MET A 1 120 ? 12.283 13.797 -7.907 1.00 58.12 120 MET A O 1
ATOM 942 N N . TYR A 1 121 ? 10.943 14.622 -9.530 1.00 59.75 121 TYR A N 1
ATOM 943 C CA . TYR A 1 121 ? 11.985 14.949 -10.502 1.00 59.75 121 TYR A CA 1
ATOM 944 C C . TYR A 1 121 ? 12.060 16.436 -10.882 1.00 59.75 121 TYR A C 1
ATOM 946 O O . TYR A 1 121 ? 12.896 16.791 -11.711 1.00 59.75 121 TYR A O 1
ATOM 954 N N . VAL A 1 122 ? 11.295 17.328 -10.237 1.00 56.31 122 VAL A N 1
ATOM 955 C CA . VAL A 1 122 ? 11.388 18.782 -10.448 1.00 56.31 122 VAL A CA 1
ATOM 956 C C . VAL A 1 122 ? 12.831 19.238 -10.236 1.00 56.31 122 VAL A C 1
ATOM 958 O O . VAL A 1 122 ? 13.415 19.047 -9.167 1.00 56.31 122 VAL A O 1
ATOM 961 N N . GLY A 1 123 ? 13.416 19.850 -11.268 1.00 54.69 123 GLY A N 1
ATOM 962 C CA . GLY A 1 123 ? 14.798 20.337 -11.248 1.00 54.69 123 GLY A CA 1
ATOM 963 C C . GLY A 1 123 ? 15.875 19.260 -11.441 1.00 54.69 123 GLY A C 1
ATOM 964 O O . GLY A 1 123 ? 17.055 19.565 -11.275 1.00 54.69 123 GLY A O 1
ATOM 965 N N . LYS A 1 124 ? 15.500 18.022 -11.788 1.00 60.03 124 LYS A N 1
ATOM 966 C CA . LYS A 1 124 ? 16.413 16.947 -12.206 1.00 60.03 124 LYS A CA 1
ATOM 967 C C . LYS A 1 124 ? 16.320 16.737 -13.723 1.00 60.03 124 LYS A C 1
ATOM 969 O O . LYS A 1 124 ? 15.300 17.047 -14.332 1.00 60.03 124 LYS A O 1
ATOM 974 N N . ASP A 1 125 ? 17.378 16.197 -14.330 1.00 60.53 125 ASP A N 1
ATOM 975 C CA . ASP A 1 125 ? 17.316 15.716 -15.717 1.00 60.53 125 ASP A CA 1
ATOM 976 C C . ASP A 1 125 ? 16.226 14.646 -15.849 1.00 60.53 125 ASP A C 1
ATOM 978 O O . ASP A 1 125 ? 16.055 13.840 -14.930 1.00 60.53 125 ASP A O 1
ATOM 982 N N . ILE A 1 126 ? 15.526 14.621 -16.993 1.00 59.41 126 ILE A N 1
ATOM 983 C CA . ILE A 1 126 ? 14.468 13.641 -17.283 1.00 59.41 126 ILE A CA 1
ATOM 984 C C . ILE A 1 126 ? 15.045 12.232 -17.060 1.00 59.41 126 ILE A C 1
ATOM 986 O O . ILE A 1 126 ? 15.922 11.803 -17.821 1.00 59.41 126 ILE A O 1
ATOM 990 N N . PRO A 1 127 ? 14.610 11.506 -16.016 1.00 68.12 127 PRO A N 1
ATOM 991 C CA . PRO A 1 127 ? 15.150 10.191 -15.730 1.00 68.12 127 PRO A CA 1
ATOM 992 C C . PRO A 1 127 ? 14.700 9.211 -16.813 1.00 68.12 127 PRO A C 1
ATOM 994 O O . PRO A 1 127 ? 13.608 9.322 -17.369 1.00 68.12 127 PRO A O 1
ATOM 997 N N . THR A 1 128 ? 15.514 8.194 -17.093 1.00 74.44 128 THR A N 1
ATOM 998 C CA . THR A 1 128 ? 15.009 7.035 -17.833 1.00 74.44 128 THR A CA 1
ATOM 999 C C . THR A 1 128 ? 13.917 6.352 -17.012 1.00 74.44 128 THR A C 1
ATOM 1001 O O . THR A 1 128 ? 13.930 6.373 -15.786 1.00 74.44 128 THR A O 1
ATOM 1004 N N . VAL A 1 129 ? 12.980 5.680 -17.664 1.00 74.06 129 VAL A N 1
ATOM 1005 C CA . VAL A 1 129 ? 11.863 5.013 -16.972 1.00 74.06 129 VAL A CA 1
ATOM 1006 C C . VAL A 1 129 ? 12.343 3.891 -16.069 1.00 74.06 129 VAL A C 1
ATOM 1008 O O . VAL A 1 129 ? 11.829 3.727 -14.972 1.00 74.06 129 VAL A O 1
ATOM 1011 N N . ALA A 1 130 ? 13.388 3.172 -16.483 1.00 77.69 130 ALA A N 1
ATOM 1012 C CA . ALA A 1 130 ? 14.054 2.199 -15.624 1.00 77.69 130 ALA A CA 1
ATOM 1013 C C . ALA A 1 130 ? 14.557 2.850 -14.323 1.00 77.69 130 ALA A C 1
ATOM 1015 O O . ALA A 1 130 ? 14.449 2.251 -13.257 1.00 77.69 130 ALA A O 1
ATOM 1016 N N . ARG A 1 131 ? 15.047 4.096 -14.394 1.00 81.88 131 ARG A N 1
ATOM 1017 C CA . ARG A 1 131 ? 15.423 4.876 -13.213 1.00 81.88 131 ARG A CA 1
ATOM 1018 C C . ARG A 1 131 ? 14.202 5.300 -12.404 1.00 81.88 131 ARG A C 1
ATOM 1020 O O . ARG A 1 131 ? 14.237 5.125 -11.197 1.00 81.88 131 ARG A O 1
ATOM 1027 N N . VAL A 1 132 ? 13.123 5.760 -13.042 1.00 83.19 132 VAL A N 1
ATOM 1028 C CA . VAL A 1 132 ? 11.876 6.105 -12.335 1.00 83.19 132 VAL A CA 1
ATOM 1029 C C . VAL A 1 132 ? 11.320 4.906 -11.566 1.00 83.19 132 VAL A C 1
ATOM 1031 O O . VAL A 1 132 ? 11.029 5.014 -10.380 1.00 83.19 132 VAL A O 1
ATOM 1034 N N . LEU A 1 133 ? 11.219 3.747 -12.217 1.00 86.69 133 LEU A N 1
ATOM 1035 C CA . LEU A 1 133 ? 10.747 2.509 -11.600 1.00 86.69 133 LEU A CA 1
ATOM 1036 C C . LEU A 1 133 ? 11.682 2.054 -10.475 1.00 86.69 133 LEU A C 1
ATOM 1038 O O . LEU A 1 133 ? 11.208 1.701 -9.400 1.00 86.69 133 LEU A O 1
ATOM 1042 N N . SER A 1 134 ? 13.001 2.101 -10.689 1.00 87.19 134 SER A N 1
ATOM 1043 C CA . SER A 1 134 ? 13.986 1.766 -9.655 1.00 87.19 134 SER A CA 1
ATOM 1044 C C . SER A 1 134 ? 13.879 2.689 -8.439 1.00 87.19 134 SER A C 1
ATOM 1046 O O . SER A 1 134 ? 13.923 2.210 -7.306 1.00 87.19 134 SER A O 1
ATOM 1048 N N . ASP A 1 135 ? 13.722 3.993 -8.664 1.00 87.06 135 ASP A N 1
ATOM 1049 C CA . ASP A 1 135 ? 13.571 4.993 -7.610 1.00 87.06 135 ASP A CA 1
ATOM 1050 C C . ASP A 1 135 ? 12.257 4.756 -6.844 1.00 87.06 135 ASP A C 1
ATOM 1052 O O . ASP A 1 135 ? 12.273 4.744 -5.617 1.00 87.06 135 ASP A O 1
ATOM 1056 N N . LEU A 1 136 ? 11.147 4.452 -7.531 1.00 88.69 136 LEU A N 1
ATOM 1057 C CA . LEU A 1 136 ? 9.862 4.105 -6.904 1.00 88.69 136 LEU A CA 1
ATOM 1058 C C . LEU A 1 136 ? 9.930 2.816 -6.069 1.00 88.69 136 LEU A C 1
ATOM 1060 O O . LEU A 1 136 ? 9.398 2.773 -4.961 1.00 88.69 136 LEU A O 1
ATOM 1064 N N . ILE A 1 137 ? 10.594 1.768 -6.567 1.00 91.19 137 ILE A N 1
ATOM 1065 C CA . ILE A 1 137 ? 10.790 0.508 -5.829 1.00 91.19 137 ILE A CA 1
ATOM 1066 C C . ILE A 1 137 ? 11.605 0.770 -4.559 1.00 91.19 137 ILE A C 1
ATOM 1068 O O . ILE A 1 137 ? 11.213 0.352 -3.468 1.00 91.19 137 ILE A O 1
ATOM 1072 N N . GLN A 1 138 ? 12.724 1.485 -4.690 1.00 91.62 138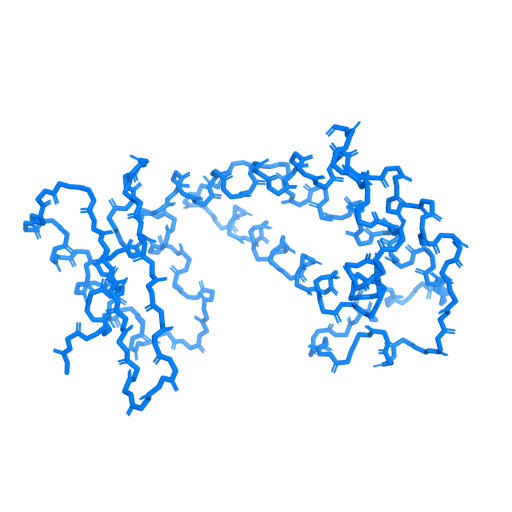 GLN A N 1
ATOM 1073 C CA . GLN A 1 138 ? 13.587 1.820 -3.561 1.00 91.62 138 GLN A CA 1
ATOM 1074 C C . GLN A 1 138 ? 12.870 2.717 -2.548 1.00 91.62 138 GLN A C 1
ATOM 1076 O O . GLN A 1 138 ? 13.021 2.536 -1.340 1.00 91.62 138 GLN A O 1
ATOM 1081 N N . GLU A 1 139 ? 12.080 3.667 -3.030 1.00 90.31 139 GLU A N 1
ATOM 1082 C CA . GLU A 1 139 ? 11.289 4.554 -2.197 1.00 90.31 139 GLU A CA 1
ATOM 1083 C C . GLU A 1 139 ? 10.200 3.788 -1.439 1.00 90.31 139 GLU A C 1
ATOM 1085 O O . GLU A 1 139 ? 10.036 3.998 -0.243 1.00 90.31 139 GLU A O 1
ATOM 1090 N N . CYS A 1 140 ? 9.519 2.837 -2.078 1.00 91.12 140 CYS A N 1
ATOM 1091 C CA . CYS A 1 140 ? 8.536 1.982 -1.415 1.00 91.12 140 CYS A CA 1
ATOM 1092 C C . CYS A 1 140 ? 9.182 1.103 -0.324 1.00 91.12 140 CYS A C 1
ATOM 1094 O O . CYS A 1 140 ? 8.623 0.954 0.764 1.00 91.12 140 CYS A O 1
ATOM 1096 N N . ILE A 1 141 ? 10.398 0.585 -0.554 1.00 92.56 141 ILE A N 1
ATOM 1097 C CA . ILE A 1 141 ? 11.186 -0.121 0.474 1.00 92.56 141 ILE A CA 1
ATOM 1098 C C . ILE A 1 141 ? 11.487 0.808 1.658 1.00 92.56 141 ILE A C 1
ATOM 1100 O O . ILE A 1 141 ? 11.204 0.455 2.801 1.00 92.56 141 ILE A O 1
ATOM 1104 N N . ASN A 1 142 ? 12.013 2.005 1.392 1.00 92.31 142 ASN A N 1
ATOM 1105 C CA . ASN A 1 142 ? 12.391 2.961 2.437 1.00 92.31 142 ASN A CA 1
ATOM 1106 C C . ASN A 1 142 ? 11.175 3.454 3.233 1.00 92.31 142 ASN A C 1
ATOM 1108 O O . ASN A 1 142 ? 11.223 3.558 4.455 1.00 92.31 142 ASN A O 1
ATOM 1112 N N . ALA A 1 143 ? 10.076 3.757 2.541 1.00 90.69 143 ALA A N 1
ATOM 1113 C CA . ALA A 1 143 ? 8.848 4.252 3.145 1.00 90.69 143 ALA A CA 1
ATOM 1114 C C . ALA A 1 143 ? 8.096 3.169 3.929 1.00 90.69 143 ALA A C 1
ATOM 1116 O O . ALA A 1 143 ? 7.247 3.513 4.741 1.00 90.69 143 ALA A O 1
ATOM 1117 N N . SER A 1 144 ? 8.395 1.884 3.711 1.00 93.38 144 SER A N 1
ATOM 1118 C CA . SER A 1 144 ? 7.801 0.764 4.454 1.00 93.38 144 SER A CA 1
ATOM 1119 C C . SER A 1 144 ? 8.655 0.265 5.624 1.00 93.38 144 SER A C 1
ATOM 1121 O O . SER A 1 144 ? 8.197 -0.594 6.373 1.00 93.38 144 SER A O 1
ATOM 1123 N N . ASP A 1 145 ? 9.850 0.823 5.834 1.00 93.88 145 ASP A N 1
ATOM 1124 C CA . ASP A 1 145 ? 10.722 0.499 6.971 1.00 93.88 145 ASP A CA 1
ATOM 1125 C C . ASP A 1 145 ? 10.377 1.349 8.209 1.00 93.88 145 ASP A C 1
ATOM 1127 O O . ASP A 1 145 ? 11.125 2.229 8.648 1.00 93.88 145 ASP A O 1
ATOM 1131 N N . PHE A 1 146 ? 9.167 1.155 8.739 1.00 93.25 146 PHE A N 1
ATOM 1132 C CA . PHE A 1 146 ? 8.726 1.769 9.990 1.00 93.25 146 PHE A CA 1
ATOM 1133 C C . PHE A 1 146 ? 7.549 1.009 10.616 1.00 93.25 146 PHE A C 1
ATOM 1135 O O . PHE A 1 146 ? 6.848 0.253 9.946 1.00 93.25 146 PHE A O 1
ATOM 1142 N N . ALA A 1 147 ? 7.317 1.253 11.905 1.00 91.25 147 ALA A N 1
ATOM 1143 C CA . ALA A 1 147 ? 6.066 0.919 12.580 1.00 91.25 147 ALA A CA 1
ATOM 1144 C C . ALA A 1 147 ? 5.246 2.201 12.753 1.00 91.25 147 ALA A C 1
ATOM 1146 O O . ALA A 1 147 ? 5.814 3.254 13.056 1.00 91.25 147 ALA A O 1
ATOM 1147 N N . VAL A 1 148 ? 3.933 2.123 12.546 1.00 90.12 148 VAL A N 1
ATOM 1148 C CA . VAL A 1 148 ? 3.054 3.286 12.657 1.00 90.12 148 VAL A CA 1
ATOM 1149 C C . VAL A 1 148 ? 2.894 3.686 14.123 1.00 90.12 148 VAL A C 1
ATOM 1151 O O . VAL A 1 148 ? 2.789 2.844 15.017 1.00 90.12 148 VAL A O 1
ATOM 1154 N N . ASP A 1 149 ? 2.847 4.983 14.389 1.00 91.69 149 ASP A N 1
ATOM 1155 C CA . ASP A 1 149 ? 2.564 5.523 15.713 1.00 91.69 149 ASP A CA 1
ATOM 1156 C C . ASP A 1 149 ? 1.599 6.711 15.640 1.00 91.69 149 ASP A C 1
ATOM 1158 O O . ASP A 1 149 ? 1.289 7.200 14.552 1.00 91.69 149 ASP A O 1
ATOM 1162 N N . GLU A 1 150 ? 1.078 7.138 16.789 1.00 87.88 150 GLU A N 1
ATOM 1163 C CA . GLU A 1 150 ? 0.068 8.204 16.920 1.00 87.88 150 GLU A CA 1
ATOM 1164 C C . GLU A 1 150 ? 0.664 9.619 16.794 1.00 87.88 150 GLU A C 1
ATOM 1166 O O . GLU A 1 150 ? 0.240 10.565 17.458 1.00 87.88 150 GLU A O 1
ATOM 1171 N N . ASP A 1 151 ? 1.673 9.777 15.943 1.00 90.88 151 ASP A N 1
ATOM 1172 C CA . ASP A 1 151 ? 2.384 11.029 15.742 1.00 90.88 151 ASP A CA 1
ATOM 1173 C C . ASP A 1 151 ? 2.349 11.477 14.272 1.00 90.88 151 ASP A C 1
ATOM 1175 O O . ASP A 1 151 ? 2.230 10.686 13.331 1.00 90.88 151 ASP A O 1
ATOM 1179 N N . GLN A 1 152 ? 2.483 12.787 14.066 1.00 87.44 152 GLN A N 1
ATOM 1180 C CA . GLN A 1 152 ? 2.403 13.389 12.737 1.00 87.44 152 GLN A CA 1
ATOM 1181 C C . GLN A 1 152 ? 3.492 12.870 11.782 1.00 87.44 152 GLN A C 1
ATOM 1183 O O . GLN A 1 152 ? 3.248 12.751 10.582 1.00 87.44 152 GLN A O 1
ATOM 1188 N N . GLN A 1 153 ? 4.688 12.547 12.281 1.00 89.88 153 GLN A N 1
ATOM 1189 C CA . GLN A 1 153 ? 5.772 12.016 11.456 1.00 89.88 153 GLN A CA 1
ATOM 1190 C C . GLN A 1 153 ? 5.427 10.613 10.944 1.00 89.88 153 GLN A C 1
ATOM 1192 O O . GLN A 1 153 ? 5.636 10.333 9.761 1.00 89.88 153 GLN A O 1
ATOM 1197 N N . SER A 1 154 ? 4.862 9.756 11.795 1.00 90.88 154 SER A N 1
ATOM 1198 C CA . SER A 1 154 ? 4.363 8.434 11.407 1.00 90.88 154 SER A CA 1
ATOM 1199 C C . SER A 1 154 ? 3.242 8.519 10.371 1.00 90.88 154 SER A C 1
ATOM 1201 O O . SER A 1 154 ? 3.261 7.777 9.387 1.00 90.88 154 SER A O 1
ATOM 1203 N N . PHE A 1 155 ? 2.312 9.467 10.514 1.00 90.38 155 PHE A N 1
ATOM 1204 C CA . PHE A 1 155 ? 1.248 9.671 9.523 1.00 90.38 155 PHE A CA 1
ATOM 1205 C C . PHE A 1 155 ? 1.806 10.125 8.173 1.00 90.38 155 PHE A C 1
ATOM 1207 O O . PHE A 1 155 ? 1.435 9.570 7.142 1.00 90.38 155 PHE A O 1
ATOM 1214 N N . MET A 1 156 ? 2.759 11.061 8.164 1.00 89.12 156 MET A N 1
ATOM 1215 C CA . MET A 1 156 ? 3.408 11.508 6.926 1.00 89.12 156 MET A CA 1
ATOM 1216 C C . MET A 1 156 ? 4.171 10.377 6.227 1.00 89.12 156 MET A C 1
ATOM 1218 O O . MET A 1 156 ? 4.140 10.286 4.999 1.00 89.12 156 MET A O 1
ATOM 1222 N N . LYS A 1 157 ? 4.829 9.487 6.985 1.00 91.12 157 LYS A N 1
ATOM 1223 C CA . LYS A 1 157 ? 5.459 8.280 6.425 1.00 91.12 157 LYS A CA 1
ATOM 1224 C C . LYS A 1 157 ? 4.427 7.339 5.811 1.00 91.12 157 LYS A C 1
ATOM 1226 O O . LYS A 1 157 ? 4.640 6.860 4.702 1.00 91.12 157 LYS A O 1
ATOM 1231 N N . TYR A 1 158 ? 3.302 7.120 6.490 1.00 91.19 158 TYR A N 1
ATOM 1232 C CA . TYR A 1 158 ? 2.230 6.272 5.977 1.00 91.19 158 TYR A CA 1
ATOM 1233 C C . TYR A 1 158 ? 1.604 6.835 4.696 1.00 91.19 158 TYR A C 1
ATOM 1235 O O . TYR A 1 158 ? 1.455 6.100 3.725 1.00 91.19 158 TYR A O 1
ATOM 1243 N N . VAL A 1 159 ? 1.310 8.139 4.649 1.00 89.56 159 VAL A N 1
ATOM 1244 C CA . VAL A 1 159 ? 0.811 8.812 3.435 1.00 89.56 159 VAL A CA 1
ATOM 1245 C C . VAL A 1 159 ? 1.811 8.671 2.291 1.00 89.56 159 VAL A C 1
ATOM 1247 O O . VAL A 1 159 ? 1.438 8.276 1.190 1.00 89.56 159 VAL A O 1
ATOM 1250 N N . ARG A 1 160 ? 3.102 8.906 2.556 1.00 89.12 160 ARG A N 1
ATOM 1251 C CA . ARG A 1 160 ? 4.163 8.725 1.557 1.00 89.12 160 ARG A CA 1
ATOM 1252 C C . ARG A 1 160 ? 4.216 7.289 1.032 1.00 89.12 160 ARG A C 1
ATOM 1254 O O . ARG A 1 160 ? 4.311 7.101 -0.177 1.00 89.12 160 ARG A O 1
ATOM 1261 N N . LEU A 1 161 ? 4.115 6.291 1.911 1.00 91.62 161 LEU A N 1
ATOM 1262 C CA . LEU A 1 161 ? 4.072 4.885 1.512 1.00 91.62 161 LEU A CA 1
ATOM 1263 C C . LEU A 1 161 ? 2.853 4.584 0.633 1.00 91.62 161 LEU A C 1
ATOM 1265 O O . LEU A 1 161 ? 3.011 3.959 -0.412 1.00 91.62 161 LEU A O 1
ATOM 1269 N N . VAL A 1 162 ? 1.659 5.033 1.034 1.00 88.56 162 VAL A N 1
ATOM 1270 C CA . VAL A 1 162 ? 0.421 4.843 0.261 1.00 88.56 162 VAL A CA 1
ATOM 1271 C C . VAL A 1 162 ? 0.546 5.474 -1.124 1.00 88.56 162 VAL A C 1
ATOM 1273 O O . VAL A 1 162 ? 0.224 4.813 -2.108 1.00 88.56 162 VAL A O 1
ATOM 1276 N N . ASN A 1 163 ? 1.079 6.693 -1.219 1.00 85.88 163 ASN A N 1
ATOM 1277 C CA . ASN A 1 163 ? 1.254 7.383 -2.496 1.00 85.88 163 ASN A CA 1
ATOM 1278 C C . ASN A 1 163 ? 2.236 6.639 -3.409 1.00 85.88 163 ASN A C 1
ATOM 1280 O O . ASN A 1 163 ? 1.913 6.340 -4.555 1.00 85.88 163 ASN A O 1
ATOM 1284 N N . VAL A 1 164 ? 3.419 6.277 -2.906 1.00 87.81 164 VAL A N 1
ATOM 1285 C CA . VAL A 1 164 ? 4.452 5.611 -3.719 1.00 87.81 164 VAL A CA 1
ATOM 1286 C C . VAL A 1 164 ? 4.018 4.204 -4.131 1.00 87.81 164 VAL A C 1
ATOM 1288 O O . VAL A 1 164 ? 4.189 3.817 -5.288 1.00 87.81 164 VAL A O 1
ATOM 1291 N N . ALA A 1 165 ? 3.419 3.444 -3.212 1.00 88.75 165 ALA A N 1
ATOM 1292 C CA . ALA A 1 165 ? 2.862 2.132 -3.523 1.00 88.75 165 ALA A CA 1
ATOM 1293 C C . ALA A 1 165 ? 1.692 2.237 -4.513 1.00 88.75 165 ALA A C 1
ATOM 1295 O O . ALA A 1 165 ? 1.572 1.383 -5.386 1.00 88.75 165 ALA A O 1
ATOM 1296 N N . GLY A 1 166 ? 0.871 3.289 -4.412 1.00 85.88 166 GLY A N 1
ATOM 1297 C CA . GLY A 1 166 ? -0.208 3.598 -5.349 1.00 85.88 166 GLY A CA 1
ATOM 1298 C C . GLY A 1 166 ? 0.305 3.878 -6.761 1.00 85.88 166 GLY A C 1
ATOM 1299 O O . GLY A 1 166 ? -0.145 3.239 -7.706 1.00 85.88 166 GLY A O 1
ATOM 1300 N N . ILE A 1 167 ? 1.318 4.740 -6.903 1.00 85.56 167 ILE A N 1
ATOM 1301 C CA . ILE A 1 167 ? 1.960 5.033 -8.197 1.00 85.56 167 ILE A CA 1
ATOM 1302 C C . ILE A 1 167 ? 2.530 3.753 -8.824 1.00 85.56 167 ILE A C 1
ATOM 1304 O O . ILE A 1 167 ? 2.323 3.494 -10.009 1.00 85.56 167 ILE A O 1
ATOM 1308 N N . LEU A 1 168 ? 3.226 2.924 -8.036 1.00 86.00 168 LEU A N 1
ATOM 1309 C CA . LEU A 1 168 ? 3.759 1.650 -8.523 1.00 86.00 168 LEU A CA 1
ATOM 1310 C C . LEU A 1 168 ? 2.635 0.676 -8.911 1.00 86.00 168 LEU A C 1
ATOM 1312 O O . LEU A 1 168 ? 2.745 -0.010 -9.927 1.00 86.00 168 LEU A O 1
ATOM 1316 N N . TRP A 1 169 ? 1.555 0.627 -8.128 1.00 85.94 169 TRP A N 1
ATOM 1317 C CA . TRP A 1 169 ? 0.390 -0.220 -8.381 1.00 85.94 169 TRP A CA 1
ATOM 1318 C C . TRP A 1 169 ? -0.346 0.148 -9.673 1.00 85.94 169 TRP A C 1
ATOM 1320 O O . TRP A 1 169 ? -0.706 -0.739 -10.446 1.00 85.94 169 TRP A O 1
ATOM 1330 N N . ASP A 1 170 ? -0.534 1.442 -9.926 1.00 84.62 170 ASP A N 1
ATOM 1331 C CA . ASP A 1 170 ? -1.205 1.950 -11.125 1.00 84.62 170 ASP A CA 1
ATOM 1332 C C . ASP A 1 170 ? -0.291 1.998 -12.367 1.00 84.62 170 ASP A C 1
ATOM 1334 O O . ASP A 1 170 ? -0.763 2.320 -13.461 1.00 84.62 170 ASP A O 1
ATOM 1338 N N . SER A 1 171 ? 0.992 1.642 -12.231 1.00 86.75 171 SER A N 1
ATOM 1339 C CA . SER A 1 171 ? 1.938 1.607 -13.350 1.00 86.75 171 SER A CA 1
ATOM 1340 C C . SER A 1 171 ? 1.591 0.528 -14.384 1.00 86.75 171 SER A C 1
ATOM 1342 O O . SER A 1 171 ? 1.227 -0.613 -14.057 1.00 86.75 171 SER A O 1
ATOM 1344 N N . ARG A 1 172 ? 1.763 0.847 -15.674 1.00 87.69 172 ARG A N 1
ATOM 1345 C CA . ARG A 1 172 ? 1.625 -0.154 -16.750 1.00 87.69 172 ARG A CA 1
ATOM 1346 C C . ARG A 1 172 ? 2.682 -1.249 -16.643 1.00 87.69 172 ARG A C 1
ATOM 1348 O O . ARG A 1 172 ? 2.378 -2.390 -16.990 1.00 87.69 172 ARG A O 1
ATOM 1355 N N . PHE A 1 173 ? 3.869 -0.935 -16.137 1.00 89.44 173 PHE A N 1
ATOM 1356 C CA . PHE A 1 173 ? 4.937 -1.878 -15.838 1.00 89.44 173 PHE A CA 1
ATOM 1357 C C . PHE A 1 173 ? 4.437 -3.006 -14.940 1.00 89.44 173 PHE A C 1
ATOM 1359 O O . PHE A 1 173 ? 4.512 -4.178 -15.320 1.00 89.44 173 PHE A O 1
ATOM 1366 N N . LEU A 1 174 ? 3.872 -2.666 -13.776 1.00 87.69 174 LEU A N 1
ATOM 1367 C CA . LEU A 1 174 ? 3.395 -3.676 -12.841 1.00 87.69 174 LEU A CA 1
ATOM 1368 C C . LEU A 1 174 ? 2.187 -4.427 -13.413 1.00 87.69 174 LEU A C 1
ATOM 1370 O O . LEU A 1 174 ? 2.117 -5.651 -13.308 1.00 87.69 174 LEU A O 1
ATOM 1374 N N . SER A 1 175 ? 1.279 -3.724 -14.099 1.00 87.06 175 SER A N 1
ATOM 1375 C CA . SER A 1 175 ? 0.145 -4.359 -14.776 1.00 87.06 175 SER A CA 1
ATOM 1376 C C . SER A 1 175 ? 0.588 -5.397 -15.814 1.00 87.06 175 SER A C 1
ATOM 1378 O O . SER A 1 175 ? -0.016 -6.470 -15.881 1.00 87.06 175 SER A O 1
ATOM 1380 N N . GLN A 1 176 ? 1.620 -5.112 -16.613 1.00 87.12 176 GLN A N 1
ATOM 1381 C CA . GLN A 1 176 ? 2.170 -6.057 -17.588 1.00 87.12 176 GLN A CA 1
ATOM 1382 C C . GLN A 1 176 ? 2.876 -7.222 -16.897 1.00 87.12 176 GLN A C 1
ATOM 1384 O O . GLN A 1 176 ? 2.670 -8.370 -17.284 1.00 87.12 176 GLN A O 1
ATOM 1389 N N . LEU A 1 177 ? 3.650 -6.942 -15.846 1.00 84.94 177 LEU A N 1
ATOM 1390 C CA . LEU A 1 177 ? 4.382 -7.961 -15.100 1.00 84.94 177 LEU A CA 1
ATOM 1391 C C . LEU A 1 177 ? 3.444 -8.981 -14.435 1.00 84.94 177 LEU A C 1
ATOM 1393 O O . LEU A 1 177 ? 3.736 -10.173 -14.454 1.00 84.94 177 LEU A O 1
ATOM 1397 N N . ILE A 1 178 ? 2.316 -8.521 -13.884 1.00 82.69 178 ILE A N 1
ATOM 1398 C CA . ILE A 1 178 ? 1.296 -9.378 -13.258 1.00 82.69 178 ILE A CA 1
ATOM 1399 C C . ILE A 1 178 ? 0.473 -10.137 -14.311 1.00 82.69 178 ILE A C 1
ATOM 1401 O O . ILE A 1 178 ? 0.033 -11.258 -14.063 1.00 82.69 178 ILE A O 1
ATOM 1405 N N . SER A 1 179 ? 0.251 -9.541 -15.486 1.00 78.12 179 SER A N 1
ATOM 1406 C CA . SER A 1 179 ? -0.580 -10.141 -16.540 1.00 78.12 179 SER A CA 1
ATOM 1407 C C . SER A 1 179 ? 0.168 -11.144 -17.421 1.00 78.12 179 SER A C 1
ATOM 1409 O O . SER A 1 179 ? -0.481 -11.845 -18.197 1.00 78.12 179 SER A O 1
ATOM 1411 N N . ASP A 1 180 ? 1.501 -11.216 -17.338 1.00 71.56 180 ASP A N 1
ATOM 1412 C CA . ASP A 1 180 ? 2.321 -12.141 -18.126 1.00 71.56 180 ASP A CA 1
ATOM 1413 C C . ASP A 1 180 ? 2.227 -13.584 -17.575 1.00 71.56 180 ASP A C 1
ATOM 1415 O O . ASP A 1 180 ? 2.819 -13.900 -16.534 1.00 71.56 180 ASP A O 1
ATOM 1419 N N . PRO A 1 181 ? 1.548 -14.513 -18.282 1.00 54.75 181 PRO A N 1
ATOM 1420 C CA . PRO A 1 181 ? 1.389 -15.891 -17.828 1.00 54.75 181 PRO A CA 1
ATOM 1421 C C . PRO A 1 181 ? 2.711 -16.674 -17.825 1.00 54.75 181 PRO A C 1
ATOM 1423 O O . PRO A 1 181 ? 2.833 -17.654 -17.096 1.00 54.75 181 PRO A O 1
ATOM 1426 N N . ASN A 1 182 ? 3.715 -16.258 -18.609 1.00 55.72 182 ASN A N 1
ATOM 1427 C CA . ASN A 1 182 ? 5.026 -16.918 -18.652 1.00 55.72 182 ASN A CA 1
ATOM 1428 C C . ASN A 1 182 ? 5.920 -16.521 -17.471 1.00 55.72 182 ASN A C 1
ATOM 1430 O O . ASN A 1 182 ? 6.895 -17.213 -17.174 1.00 55.72 182 ASN A O 1
ATOM 1434 N N . ARG A 1 183 ? 5.576 -15.432 -16.775 1.00 52.69 183 ARG A N 1
ATOM 1435 C CA . ARG A 1 183 ? 6.206 -15.016 -15.520 1.00 52.69 183 ARG A CA 1
ATOM 1436 C C . ARG A 1 183 ? 5.439 -15.515 -14.291 1.00 52.69 183 ARG A C 1
ATOM 1438 O O . ARG A 1 183 ? 6.006 -15.504 -13.216 1.00 52.69 183 ARG A O 1
ATOM 1445 N N . ALA A 1 184 ? 4.240 -16.087 -14.417 1.00 41.47 184 ALA A N 1
ATOM 1446 C CA . ALA A 1 184 ? 3.457 -16.641 -13.298 1.00 41.47 184 ALA A CA 1
ATOM 1447 C C . ALA A 1 184 ? 4.128 -17.799 -12.505 1.00 41.47 184 ALA A C 1
ATOM 1449 O O . ALA A 1 184 ? 3.584 -18.253 -11.505 1.00 41.47 184 ALA A O 1
ATOM 1450 N N . ASN A 1 185 ? 5.329 -18.246 -12.893 1.00 41.75 185 ASN A N 1
ATOM 1451 C CA . ASN A 1 185 ? 6.152 -19.219 -12.161 1.00 41.75 185 ASN A CA 1
ATOM 1452 C C . ASN A 1 185 ? 7.028 -18.612 -11.038 1.00 41.75 185 ASN A C 1
ATOM 1454 O O . ASN A 1 185 ? 7.931 -19.292 -10.546 1.00 41.75 185 ASN A O 1
ATOM 1458 N N . TRP A 1 186 ? 6.777 -17.375 -10.592 1.00 50.81 186 TRP A N 1
ATOM 1459 C CA . TRP A 1 186 ? 7.424 -16.817 -9.388 1.00 50.81 186 TRP A CA 1
ATOM 1460 C C . TRP A 1 186 ? 7.012 -17.525 -8.077 1.00 50.81 186 TRP A C 1
ATOM 1462 O O . TRP A 1 186 ? 7.559 -17.206 -7.029 1.00 50.81 186 TRP A O 1
ATOM 1472 N N . GLU A 1 187 ? 6.146 -18.549 -8.120 1.00 39.91 187 GLU A N 1
ATOM 1473 C CA . GLU A 1 187 ? 5.809 -19.452 -6.997 1.00 39.91 187 GLU A CA 1
ATOM 1474 C C . GLU A 1 187 ? 6.972 -20.368 -6.525 1.00 39.91 187 GLU A C 1
ATOM 1476 O O . GLU A 1 187 ? 6.749 -21.440 -5.961 1.00 39.91 187 GLU A O 1
ATOM 1481 N N . ARG A 1 188 ? 8.236 -19.994 -6.758 1.00 35.56 188 ARG A N 1
ATOM 1482 C CA . ARG A 1 188 ? 9.417 -20.772 -6.333 1.00 35.56 188 ARG A CA 1
ATOM 1483 C C . ARG A 1 188 ? 10.527 -19.955 -5.666 1.00 35.56 188 ARG A C 1
ATOM 1485 O O . ARG A 1 188 ? 11.673 -20.405 -5.665 1.00 35.56 188 ARG A O 1
ATOM 1492 N N . ILE A 1 189 ? 10.204 -18.801 -5.087 1.00 37.28 189 ILE A N 1
ATOM 1493 C CA . ILE A 1 189 ? 11.108 -18.091 -4.168 1.00 37.28 189 ILE A CA 1
ATOM 1494 C C . ILE A 1 189 ? 10.445 -18.017 -2.798 1.00 37.28 189 ILE A C 1
ATOM 1496 O O . ILE A 1 189 ? 9.266 -17.602 -2.754 1.00 37.28 189 ILE A O 1
#

Foldseek 3Di:
DPVLLLVLLLLQQQDVPQDFDFDADPPPDGDTDTGGPDDDDPVSNVLSVVLVVQVVPDPDPLSCVLSSCVRHQVVLLVVLVVQLVVLVVCVVVQLVLLVVDDDDDLCQFQVPPPPDLCVVAVVHDDDDSSVSSNVLSVQLNVLSPDRADSDPVSSVSVVSNCNSVVSNVRGPSVVCCVPDPVNVPPVPD

Sequence (189 aa):
MRVLEVIATCLTTGKPDDVVAAAFDKRGNIRLVLAKNGDIGSTDYTATRTFISDLMIASDWIDLLPFLVNHSKTNIDKRISGLHRSITDIRSTLEKAATEYTFESMEKEFPRSDDDPDIMYVGKDIPTVARVLSDLIQECINASDFAVDEDQQSFMKYVRLVNVAGILWDSRFLSQLISDPNRANWERI